Protein AF-A8TQZ3-F1 (afdb_monomer)

Foldseek 3Di:
DDDDLPAFDDDPHDTDRLLCLLVQCQVPVVDPVSLVRSLVVLLVLVLVVSQVPDPDDDPVSVVSSVLSVCQNVQQVDDFQLGHSLLVNCSSPLQFFQPPPQQVVVRHNALLCLLVSLLVSLVDPPPPDASDDSSNNSNNVSRDVQQDPVLGVQCRPDDVLDLSNLLSVLSSVLSSCVVSVPAASLSNLVRSCVSCVVLLVLFPDPVVSVVLVVQSNVCSVRNRSVSVSVSSVPVVVSVVRVVVVVVVVVVVVVVVVVVVVVVVVVVVVVVVVVVVVVVVVVVVCVVVVVVVVVVVVVVVVD

Structure (mmCIF, N/CA/C/O backbone):
data_AF-A8TQZ3-F1
#
_entry.id   AF-A8TQZ3-F1
#
loop_
_atom_site.group_PDB
_atom_site.id
_atom_site.type_symbol
_atom_site.label_atom_id
_atom_site.label_alt_id
_atom_site.label_comp_id
_atom_site.label_asym_id
_atom_site.label_entity_id
_atom_site.label_seq_id
_atom_site.pdbx_PDB_ins_code
_atom_site.Cartn_x
_atom_site.Cartn_y
_atom_site.Cartn_z
_atom_site.occupancy
_atom_site.B_iso_or_equiv
_atom_site.auth_seq_id
_atom_site.auth_comp_id
_atom_site.auth_asym_id
_atom_site.auth_atom_id
_atom_site.pdbx_PDB_model_num
ATOM 1 N N . MET A 1 1 ? 38.096 -1.279 -18.034 1.00 54.09 1 MET A N 1
ATOM 2 C CA . MET A 1 1 ? 37.009 -1.925 -18.801 1.00 54.09 1 MET A CA 1
ATOM 3 C C . MET A 1 1 ? 36.646 -0.970 -19.924 1.00 54.09 1 MET A C 1
ATOM 5 O O . MET A 1 1 ? 36.291 0.157 -19.613 1.00 54.09 1 MET A O 1
ATOM 9 N N . ALA A 1 2 ? 36.851 -1.344 -21.187 1.00 69.75 2 ALA A N 1
ATOM 10 C CA . ALA A 1 2 ? 36.488 -0.487 -22.316 1.00 69.75 2 ALA A CA 1
ATOM 11 C C . ALA A 1 2 ? 35.024 -0.762 -22.686 1.00 69.75 2 ALA A C 1
ATOM 13 O O . ALA A 1 2 ? 34.662 -1.917 -22.902 1.00 69.75 2 ALA A O 1
ATOM 14 N N . LEU A 1 3 ? 34.187 0.275 -22.694 1.00 78.69 3 LEU A N 1
ATOM 15 C CA . LEU A 1 3 ? 32.823 0.209 -23.217 1.00 78.69 3 LEU A CA 1
ATOM 16 C C . LEU A 1 3 ? 32.828 0.811 -24.624 1.00 78.69 3 LEU A C 1
ATOM 18 O O . LEU A 1 3 ? 33.438 1.856 -24.840 1.00 78.69 3 LEU A O 1
ATOM 22 N N . ASP A 1 4 ? 32.156 0.150 -25.561 1.00 81.31 4 ASP A N 1
ATOM 23 C CA . ASP A 1 4 ? 31.905 0.691 -26.896 1.00 81.31 4 ASP A CA 1
ATOM 24 C C . ASP A 1 4 ? 30.686 1.636 -26.826 1.00 81.31 4 ASP A C 1
ATOM 26 O O . ASP A 1 4 ? 29.612 1.191 -26.407 1.00 81.31 4 ASP A O 1
ATOM 30 N N . PRO A 1 5 ? 30.819 2.924 -27.204 1.00 77.56 5 PRO A N 1
ATOM 31 C CA . PRO A 1 5 ? 29.719 3.887 -27.152 1.00 77.56 5 PRO A CA 1
ATOM 32 C C . PRO A 1 5 ? 28.512 3.516 -28.023 1.00 77.56 5 PRO A C 1
ATOM 34 O O . PRO A 1 5 ? 27.394 3.903 -27.680 1.00 77.56 5 PRO A O 1
ATOM 37 N N . ALA A 1 6 ? 28.722 2.791 -29.128 1.00 80.44 6 ALA A N 1
ATOM 38 C CA . ALA A 1 6 ? 27.687 2.451 -30.106 1.00 80.44 6 ALA A CA 1
ATOM 39 C C . ALA A 1 6 ? 27.075 1.056 -29.889 1.00 80.44 6 ALA A C 1
ATOM 41 O O . ALA A 1 6 ? 25.988 0.775 -30.397 1.00 80.44 6 ALA A O 1
ATOM 42 N N . ALA A 1 7 ? 27.748 0.177 -29.144 1.00 84.69 7 ALA A N 1
ATOM 43 C CA . ALA A 1 7 ? 27.267 -1.177 -28.894 1.00 84.69 7 ALA A CA 1
ATOM 44 C C . ALA A 1 7 ? 26.358 -1.265 -27.649 1.00 84.69 7 ALA A C 1
ATOM 46 O O . ALA A 1 7 ? 26.429 -0.430 -26.744 1.00 84.69 7 ALA A O 1
ATOM 47 N N . PRO A 1 8 ? 25.521 -2.316 -27.547 1.00 86.00 8 PRO A N 1
ATOM 48 C CA . PRO A 1 8 ? 24.829 -2.654 -26.307 1.00 86.00 8 PRO A CA 1
ATOM 49 C C . PRO A 1 8 ? 25.806 -2.868 -25.147 1.00 86.00 8 PRO A C 1
ATOM 51 O O . PRO A 1 8 ? 26.868 -3.476 -25.321 1.00 86.00 8 PRO A O 1
ATOM 54 N N . ILE A 1 9 ? 25.414 -2.456 -23.941 1.00 88.56 9 ILE A N 1
ATOM 55 C CA . ILE A 1 9 ? 26.202 -2.705 -22.732 1.00 88.56 9 ILE A CA 1
ATOM 56 C C . ILE A 1 9 ? 26.100 -4.198 -22.403 1.00 88.56 9 ILE A C 1
ATOM 58 O O . ILE A 1 9 ? 25.008 -4.772 -22.406 1.00 88.56 9 ILE A O 1
ATOM 62 N N . ARG A 1 10 ? 27.244 -4.840 -22.141 1.00 88.25 10 ARG A N 1
ATOM 63 C CA . ARG A 1 10 ? 27.347 -6.280 -21.863 1.00 88.25 10 ARG A CA 1
ATOM 64 C C . ARG A 1 10 ? 27.900 -6.519 -20.466 1.00 88.25 10 ARG A C 1
ATOM 66 O O . ARG A 1 10 ? 28.987 -6.045 -20.145 1.00 88.25 10 ARG A O 1
ATOM 73 N N . HIS A 1 11 ? 27.187 -7.295 -19.656 1.00 85.12 11 HIS A N 1
ATOM 74 C CA . HIS A 1 11 ? 27.634 -7.693 -18.323 1.00 85.12 11 HIS A CA 1
ATOM 75 C C . HIS A 1 11 ? 27.118 -9.092 -17.970 1.00 85.12 11 HIS A C 1
ATOM 77 O O . HIS A 1 11 ? 25.918 -9.329 -18.030 1.00 85.12 11 HIS A O 1
ATOM 83 N N . LYS A 1 12 ? 28.014 -10.026 -17.608 1.00 83.62 12 LYS A N 1
ATOM 84 C CA . LYS A 1 12 ? 27.675 -11.392 -17.138 1.00 83.62 12 LYS A CA 1
ATOM 85 C C . LYS A 1 12 ? 26.585 -12.110 -17.965 1.00 83.62 12 LYS A C 1
ATOM 87 O O . LYS A 1 12 ? 25.649 -12.692 -17.424 1.00 83.62 12 LYS A O 1
ATOM 92 N N . GLY A 1 13 ? 26.688 -12.058 -19.295 1.00 83.31 13 GLY A N 1
ATOM 93 C CA . GLY A 1 13 ? 25.727 -12.711 -20.196 1.00 83.31 13 GLY A CA 1
ATOM 94 C C . GLY A 1 13 ? 24.394 -11.972 -20.381 1.00 83.31 13 GLY A C 1
ATOM 95 O O . GLY A 1 13 ? 23.526 -12.473 -21.087 1.00 83.31 13 GLY A O 1
ATOM 96 N N . PHE A 1 14 ? 24.231 -10.783 -19.798 1.00 87.56 14 PHE A N 1
ATOM 97 C CA . PHE A 1 14 ? 23.173 -9.833 -20.131 1.00 87.56 14 PHE A CA 1
ATOM 98 C C . PHE A 1 14 ? 23.700 -8.804 -21.133 1.00 87.56 14 PHE A C 1
ATOM 100 O O . PHE A 1 14 ? 24.800 -8.271 -20.963 1.00 87.56 14 PHE A O 1
ATOM 107 N N . SER A 1 15 ? 22.930 -8.538 -22.187 1.00 89.06 15 SER A N 1
ATOM 108 C CA . SER A 1 15 ? 23.249 -7.527 -23.191 1.00 89.06 15 SER A CA 1
ATOM 109 C C . SER A 1 15 ? 21.992 -6.746 -23.529 1.00 89.06 15 SER A C 1
ATOM 111 O O . SER A 1 15 ? 21.011 -7.329 -23.979 1.00 89.06 15 SER A O 1
ATOM 113 N N . ALA A 1 16 ? 22.034 -5.436 -23.319 1.00 87.56 16 ALA A N 1
ATOM 114 C CA . ALA A 1 16 ? 20.929 -4.551 -23.649 1.00 87.56 16 ALA A CA 1
ATOM 115 C C . ALA A 1 16 ? 21.460 -3.166 -24.017 1.00 87.56 16 ALA A C 1
ATOM 117 O O . ALA A 1 16 ? 22.505 -2.727 -23.524 1.00 87.56 16 ALA A O 1
ATOM 118 N N . HIS A 1 17 ? 20.741 -2.480 -24.901 1.00 88.38 17 HIS A N 1
ATOM 119 C CA . HIS A 1 17 ? 20.889 -1.035 -25.008 1.00 88.38 17 HIS A CA 1
ATOM 120 C C . HIS A 1 17 ? 20.226 -0.371 -23.788 1.00 88.38 17 HIS A C 1
ATOM 122 O O . HIS A 1 17 ? 19.440 -1.011 -23.084 1.00 88.38 17 HIS A O 1
ATOM 128 N N . VAL A 1 18 ? 20.595 0.873 -23.477 1.00 86.38 18 VAL A N 1
ATOM 129 C CA . VAL A 1 18 ? 20.183 1.546 -22.227 1.00 86.38 18 VAL A CA 1
ATOM 130 C C . VAL A 1 18 ? 18.663 1.705 -22.091 1.00 86.38 18 VAL A C 1
ATOM 132 O O . VAL A 1 18 ? 18.133 1.673 -20.983 1.00 86.38 18 VAL A O 1
ATOM 135 N N . ASP A 1 19 ? 17.962 1.814 -23.212 1.00 85.88 19 ASP A N 1
ATOM 136 C CA . ASP A 1 19 ? 16.503 1.838 -23.351 1.00 85.88 19 ASP A CA 1
ATOM 137 C C . ASP A 1 19 ? 15.867 0.429 -23.335 1.00 85.88 19 ASP A C 1
ATOM 139 O O . ASP A 1 19 ? 14.723 0.260 -22.921 1.00 85.88 19 ASP A O 1
ATOM 143 N N . GLY A 1 20 ? 16.614 -0.605 -23.726 1.00 89.88 20 GLY A N 1
ATOM 144 C CA . GLY A 1 20 ? 16.142 -1.988 -23.825 1.00 89.88 20 GLY A CA 1
ATOM 145 C C . GLY A 1 20 ? 16.107 -2.770 -22.507 1.00 89.88 20 GLY A C 1
ATOM 146 O O . GLY A 1 20 ? 15.468 -3.820 -22.445 1.00 89.88 20 GLY A O 1
ATOM 147 N N . VAL A 1 21 ? 16.760 -2.289 -21.441 1.00 93.00 21 VAL A N 1
ATOM 148 C CA . VAL A 1 21 ? 16.814 -2.996 -20.141 1.00 93.00 21 VAL A CA 1
ATOM 149 C C . VAL A 1 21 ? 15.418 -3.169 -19.540 1.00 93.00 21 VAL A C 1
ATOM 151 O O . VAL A 1 21 ? 15.096 -4.244 -19.036 1.00 93.00 21 VAL A O 1
ATOM 154 N N . GLY A 1 22 ? 14.581 -2.129 -19.616 1.00 93.88 22 GLY A N 1
ATOM 155 C CA . GLY A 1 22 ? 13.213 -2.160 -19.098 1.00 93.88 22 GLY A CA 1
ATOM 156 C C . GLY A 1 22 ? 12.360 -3.223 -19.782 1.00 93.88 22 GLY A C 1
ATOM 157 O O . GLY A 1 22 ? 11.748 -4.046 -19.101 1.00 93.88 22 GLY A O 1
ATOM 158 N N . ALA A 1 23 ? 12.389 -3.248 -21.117 1.00 93.38 23 ALA A N 1
ATOM 159 C CA . ALA A 1 23 ? 11.652 -4.219 -21.920 1.00 93.38 23 ALA A CA 1
ATOM 160 C C . ALA A 1 23 ? 12.140 -5.656 -21.677 1.00 93.38 23 ALA A C 1
ATOM 162 O O . ALA A 1 23 ? 11.322 -6.561 -21.521 1.00 93.38 23 ALA A O 1
ATOM 163 N N . ALA A 1 24 ? 13.458 -5.861 -21.581 1.00 93.31 24 ALA A N 1
ATOM 164 C CA . ALA A 1 24 ? 14.035 -7.165 -21.256 1.00 93.31 24 ALA A CA 1
ATOM 165 C C . ALA A 1 24 ? 13.574 -7.667 -19.877 1.00 93.31 24 ALA A C 1
ATOM 167 O O . ALA A 1 24 ? 13.211 -8.832 -19.737 1.00 93.31 24 ALA A O 1
ATOM 168 N N . LEU A 1 25 ? 13.529 -6.784 -18.872 1.00 95.56 25 LEU A N 1
ATOM 169 C CA . LEU A 1 25 ? 13.000 -7.130 -17.552 1.00 95.56 25 LEU A CA 1
ATOM 170 C C . LEU A 1 25 ? 11.499 -7.448 -17.600 1.00 95.56 25 LEU A C 1
ATOM 172 O O . LEU A 1 25 ? 11.054 -8.354 -16.908 1.00 95.56 25 LEU A O 1
ATOM 176 N N . ALA A 1 26 ? 10.718 -6.708 -18.389 1.00 95.88 26 ALA A N 1
ATOM 177 C CA . ALA A 1 26 ? 9.270 -6.884 -18.465 1.00 95.88 26 ALA A CA 1
ATOM 178 C C . ALA A 1 26 ? 8.846 -8.187 -19.157 1.00 95.88 26 ALA A C 1
ATOM 180 O O . ALA A 1 26 ? 7.875 -8.804 -18.725 1.00 95.88 26 ALA A O 1
ATOM 181 N N . MET A 1 27 ? 9.547 -8.604 -20.217 1.00 94.38 27 MET A N 1
ATOM 182 C CA . MET A 1 27 ? 9.215 -9.827 -20.964 1.00 94.38 27 MET A CA 1
ATOM 183 C C . MET A 1 27 ? 9.472 -11.103 -20.158 1.00 94.38 27 MET A C 1
ATOM 185 O O . MET A 1 27 ? 8.697 -12.049 -20.245 1.00 94.38 27 MET A O 1
ATOM 189 N N . ASP A 1 28 ? 10.536 -11.115 -19.356 1.00 93.44 28 ASP A N 1
ATOM 190 C CA . ASP A 1 28 ? 11.004 -12.294 -18.626 1.00 93.44 28 ASP A CA 1
ATOM 191 C C . ASP A 1 28 ? 10.988 -12.070 -17.101 1.00 93.44 28 ASP A C 1
ATOM 193 O O . ASP A 1 28 ? 11.810 -12.632 -16.376 1.00 93.44 28 ASP A O 1
ATOM 197 N N . PHE A 1 29 ? 10.070 -11.241 -16.589 1.00 95.25 29 PHE A N 1
ATOM 198 C CA . PHE A 1 29 ? 10.053 -10.862 -15.169 1.00 95.25 29 PHE A CA 1
ATOM 199 C C . PHE A 1 29 ? 9.946 -12.071 -14.229 1.00 95.25 29 PHE A C 1
ATOM 201 O O . PHE A 1 29 ? 10.584 -12.101 -13.178 1.00 95.25 29 PHE A O 1
ATOM 208 N N . GLU A 1 30 ? 9.207 -13.106 -14.629 1.00 94.31 30 GLU A N 1
ATOM 209 C CA . GLU A 1 30 ? 9.029 -14.334 -13.846 1.00 94.31 30 GLU A CA 1
ATOM 210 C C . GLU A 1 30 ? 10.330 -15.132 -13.668 1.00 94.31 30 GLU A C 1
ATOM 212 O O . GLU A 1 30 ? 10.453 -15.931 -12.741 1.00 94.31 30 GLU A O 1
ATOM 217 N N . ARG A 1 31 ? 11.347 -14.892 -14.504 1.00 95.06 31 ARG A N 1
ATOM 218 C CA . ARG A 1 31 ? 12.617 -15.616 -14.449 1.00 95.06 31 ARG A CA 1
ATOM 219 C C . ARG A 1 31 ? 13.608 -14.978 -13.481 1.00 95.06 31 ARG A C 1
ATOM 221 O O . ARG A 1 31 ? 14.143 -13.895 -13.726 1.00 95.06 31 ARG A O 1
ATOM 228 N N . ASP A 1 32 ? 13.945 -15.718 -12.430 1.00 93.62 32 ASP A N 1
ATOM 229 C CA . ASP A 1 32 ? 14.918 -15.322 -11.404 1.00 93.62 32 ASP A CA 1
ATOM 230 C C . ASP A 1 32 ? 16.279 -14.927 -11.997 1.00 93.62 32 ASP A C 1
ATOM 232 O O . ASP A 1 32 ? 16.888 -13.947 -11.565 1.00 93.62 32 ASP A O 1
ATOM 236 N N . ASP A 1 33 ? 16.741 -15.646 -13.027 1.00 94.06 33 ASP A N 1
ATOM 237 C CA . ASP A 1 33 ? 18.027 -15.374 -13.671 1.00 94.06 33 ASP A CA 1
ATOM 238 C C . ASP A 1 33 ? 18.049 -14.012 -14.379 1.00 94.06 33 ASP A C 1
ATOM 240 O O . ASP A 1 33 ? 19.065 -13.315 -14.344 1.00 94.06 33 ASP A O 1
ATOM 244 N N . VAL A 1 34 ? 16.929 -13.606 -14.987 1.00 92.62 34 VAL A N 1
ATOM 245 C CA . VAL A 1 34 ? 16.789 -12.294 -15.633 1.00 92.62 34 VAL A CA 1
ATOM 246 C C . VAL A 1 34 ? 16.711 -11.197 -14.582 1.00 92.62 34 VAL A C 1
ATOM 248 O O . VAL A 1 34 ? 17.441 -10.208 -14.688 1.00 92.62 34 VAL A O 1
ATOM 251 N N . ARG A 1 35 ? 15.908 -11.390 -13.528 1.00 94.50 35 ARG A N 1
ATOM 252 C CA . ARG A 1 35 ? 15.818 -10.435 -12.413 1.00 94.50 35 ARG A CA 1
ATOM 253 C C . ARG A 1 35 ? 17.186 -10.182 -11.779 1.00 94.50 35 ARG A C 1
ATOM 255 O O . ARG A 1 35 ? 17.559 -9.024 -11.595 1.00 94.50 35 ARG A O 1
ATOM 262 N N . GLN A 1 36 ? 17.967 -11.236 -11.528 1.00 94.00 36 GLN A N 1
ATOM 263 C CA . GLN A 1 36 ? 19.312 -11.109 -10.963 1.00 94.00 36 GLN A CA 1
ATOM 264 C C . GLN A 1 36 ? 20.283 -10.401 -11.916 1.00 94.00 36 GLN A C 1
ATOM 266 O O . GLN A 1 36 ? 21.032 -9.525 -11.491 1.00 94.00 36 GLN A O 1
ATOM 271 N N . LYS A 1 37 ? 20.264 -10.735 -13.213 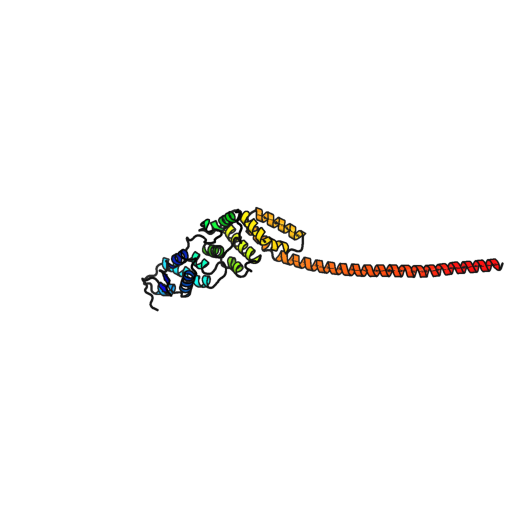1.00 93.88 37 LYS A N 1
ATOM 272 C CA . LYS A 1 37 ? 21.112 -10.077 -14.222 1.00 93.88 37 LYS A CA 1
ATOM 273 C C . LYS A 1 37 ? 20.833 -8.578 -14.323 1.00 93.88 37 LYS A C 1
ATOM 275 O O . LYS A 1 37 ? 21.772 -7.787 -14.382 1.00 93.88 37 LYS A O 1
ATOM 280 N N . VAL A 1 38 ? 19.559 -8.185 -14.321 1.00 93.56 38 VAL A N 1
ATOM 281 C CA . VAL A 1 38 ? 19.156 -6.771 -14.358 1.00 93.56 38 VAL A CA 1
ATOM 282 C C . VAL A 1 38 ? 19.523 -6.064 -13.051 1.00 93.56 38 VAL A C 1
ATOM 284 O O . VAL A 1 38 ? 20.031 -4.944 -13.087 1.00 93.56 38 VAL A O 1
ATOM 287 N N . ALA A 1 39 ? 19.344 -6.723 -11.904 1.00 93.75 39 ALA A N 1
ATOM 288 C CA . ALA A 1 39 ? 19.764 -6.196 -10.608 1.00 93.75 39 ALA A CA 1
ATOM 289 C C . ALA A 1 39 ? 21.283 -5.935 -10.551 1.00 93.75 39 ALA A C 1
ATOM 291 O O . ALA A 1 39 ? 21.711 -4.839 -10.183 1.00 93.75 39 ALA A O 1
ATOM 292 N N . ASP A 1 40 ? 22.098 -6.903 -10.981 1.00 93.00 40 ASP A N 1
ATOM 293 C CA . ASP A 1 40 ? 23.556 -6.772 -11.091 1.00 93.00 40 ASP A CA 1
ATOM 294 C C . ASP A 1 40 ? 23.948 -5.631 -12.043 1.00 93.00 40 ASP A C 1
ATOM 296 O O . ASP A 1 40 ? 24.834 -4.832 -11.735 1.00 93.00 40 ASP A O 1
ATOM 300 N N . PHE A 1 41 ? 23.268 -5.526 -13.189 1.00 92.25 41 PHE A N 1
ATOM 301 C CA . PHE A 1 41 ? 23.500 -4.474 -14.175 1.00 92.25 41 PHE A CA 1
ATOM 302 C C . PHE A 1 41 ? 23.249 -3.070 -13.601 1.00 92.25 41 PHE A C 1
ATOM 304 O O . PHE A 1 41 ? 24.069 -2.169 -13.792 1.00 92.25 41 PHE A O 1
ATOM 311 N N . ILE A 1 42 ? 22.147 -2.889 -12.866 1.00 92.69 42 ILE A N 1
ATOM 312 C CA . ILE A 1 42 ? 21.795 -1.622 -12.210 1.00 92.69 42 ILE A CA 1
ATOM 313 C C . ILE A 1 42 ? 22.807 -1.281 -11.113 1.00 92.69 42 ILE A C 1
ATOM 315 O O . ILE A 1 42 ? 23.334 -0.167 -11.078 1.00 92.69 42 ILE A O 1
ATOM 319 N N . ASN A 1 43 ? 23.131 -2.245 -10.249 1.00 92.25 43 ASN A N 1
ATOM 320 C CA . ASN A 1 43 ? 24.087 -2.049 -9.156 1.00 92.25 43 ASN A CA 1
ATOM 321 C C . ASN A 1 43 ? 25.506 -1.749 -9.655 1.00 92.25 43 ASN A C 1
ATOM 323 O O . ASN A 1 43 ? 26.241 -1.006 -9.007 1.00 92.25 43 ASN A O 1
ATOM 327 N N . GLY A 1 44 ? 25.879 -2.269 -10.827 1.00 90.31 44 GLY A N 1
ATOM 328 C CA . GLY A 1 44 ? 27.163 -1.989 -11.463 1.00 90.31 44 GLY A CA 1
ATOM 329 C C . GLY A 1 44 ? 27.321 -0.563 -12.003 1.00 90.31 44 GLY A C 1
ATOM 330 O O . GLY A 1 44 ? 28.422 -0.205 -12.418 1.00 90.31 44 GLY A 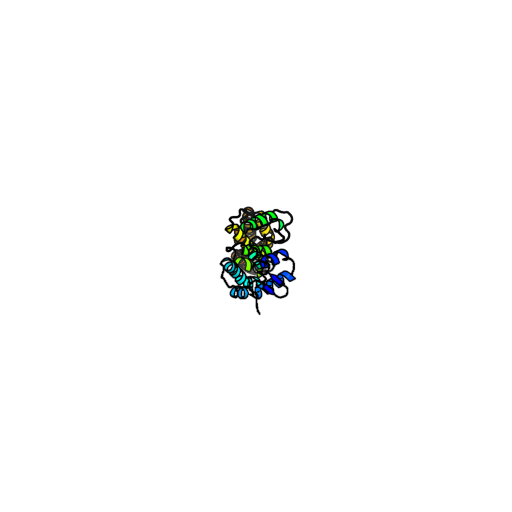O 1
ATOM 331 N N . ARG A 1 45 ? 26.256 0.260 -12.003 1.00 89.94 45 ARG A N 1
ATOM 332 C CA . ARG A 1 45 ? 26.253 1.672 -12.450 1.00 89.94 45 ARG A CA 1
ATOM 333 C C . ARG A 1 45 ? 26.884 1.889 -13.837 1.00 89.94 45 ARG A C 1
ATOM 335 O O . ARG A 1 45 ? 27.414 2.961 -14.135 1.00 89.94 45 ARG A O 1
ATOM 342 N N . TYR A 1 46 ? 26.791 0.888 -14.717 1.00 87.81 46 TYR A N 1
ATOM 343 C CA . TYR A 1 46 ? 27.444 0.898 -16.032 1.00 87.81 46 TYR A CA 1
ATOM 344 C C . TYR A 1 46 ? 26.951 2.018 -16.947 1.00 87.81 46 TYR A C 1
ATOM 346 O O . TYR A 1 46 ? 27.698 2.486 -17.802 1.00 87.81 46 TYR A O 1
ATOM 354 N N . ILE A 1 47 ? 25.718 2.482 -16.744 1.00 86.94 47 ILE A N 1
ATOM 355 C CA . ILE A 1 47 ? 25.107 3.531 -17.564 1.00 86.94 47 ILE A CA 1
ATOM 356 C C . ILE A 1 47 ? 25.800 4.876 -17.373 1.00 86.94 47 ILE A C 1
ATOM 358 O O . ILE A 1 47 ? 25.996 5.576 -18.358 1.00 86.94 47 ILE A O 1
ATOM 362 N N . GLY A 1 48 ? 26.252 5.216 -16.161 1.00 85.50 48 GLY A N 1
ATOM 363 C CA . GLY A 1 48 ? 27.006 6.457 -15.948 1.00 85.50 48 GLY A CA 1
ATOM 364 C C . GLY A 1 48 ? 28.342 6.463 -16.683 1.00 85.50 48 GLY A C 1
ATOM 365 O O . GLY A 1 48 ? 28.716 7.464 -17.288 1.00 85.50 48 GLY A O 1
ATOM 366 N N . VAL A 1 49 ? 29.025 5.315 -16.710 1.00 87.06 49 VAL A N 1
ATOM 367 C CA . VAL A 1 49 ? 30.271 5.150 -17.473 1.00 87.06 49 VAL A CA 1
ATOM 368 C C . VAL A 1 49 ? 30.000 5.167 -18.978 1.00 87.06 49 VAL A C 1
ATOM 370 O O . VAL A 1 49 ? 30.739 5.790 -19.726 1.00 87.06 49 VAL A O 1
ATOM 373 N N . TRP A 1 50 ? 28.935 4.514 -19.445 1.00 87.75 50 TRP A N 1
ATOM 374 C CA . TRP A 1 50 ? 28.556 4.554 -20.860 1.00 87.75 50 TRP A CA 1
ATOM 375 C C . TRP A 1 50 ? 28.175 5.970 -21.313 1.00 87.75 50 TRP A C 1
ATOM 377 O O . TRP A 1 50 ? 28.527 6.380 -22.418 1.00 87.75 50 TRP A O 1
ATOM 387 N N . MET A 1 51 ? 27.504 6.735 -20.449 1.00 84.88 51 MET A N 1
ATOM 388 C CA . MET A 1 51 ? 27.085 8.105 -20.726 1.00 84.88 51 MET A CA 1
ATOM 389 C C . MET A 1 51 ? 28.273 9.063 -20.846 1.00 84.88 51 MET A C 1
ATOM 391 O O . MET A 1 51 ? 28.278 9.903 -21.742 1.00 84.88 51 MET A O 1
ATOM 395 N N . SER A 1 52 ? 29.306 8.917 -20.006 1.00 85.81 52 SER A N 1
ATOM 396 C CA . SER A 1 52 ? 30.512 9.758 -20.084 1.00 85.81 52 SER A CA 1
ATOM 397 C C . SER A 1 52 ? 31.341 9.528 -21.353 1.00 85.81 52 SER A C 1
ATOM 399 O O . SER A 1 52 ? 32.179 10.359 -21.698 1.00 85.81 52 SER A O 1
ATOM 401 N N . LEU A 1 53 ? 31.091 8.426 -22.063 1.00 86.81 53 LEU A N 1
ATOM 402 C CA . LEU A 1 53 ? 31.730 8.089 -23.335 1.00 86.81 53 LEU A CA 1
ATOM 403 C C . LEU A 1 53 ? 30.942 8.590 -24.557 1.00 86.81 53 LEU A C 1
ATOM 405 O O . LEU A 1 53 ? 31.416 8.448 -25.686 1.00 86.81 53 LEU A O 1
ATOM 409 N N . GLN A 1 54 ? 29.753 9.173 -24.367 1.00 84.06 54 GLN A N 1
ATOM 410 C CA . GLN A 1 54 ? 28.952 9.704 -25.467 1.00 84.06 54 GLN A CA 1
ATOM 411 C C . GLN A 1 54 ? 29.509 11.045 -25.956 1.00 84.06 54 GLN A C 1
ATOM 413 O O . GLN A 1 54 ? 29.669 11.992 -25.191 1.00 84.06 54 GLN A O 1
ATOM 418 N N . ALA A 1 55 ? 29.748 11.157 -27.265 1.00 79.00 55 ALA A N 1
ATOM 419 C CA . ALA A 1 55 ? 30.317 12.364 -27.873 1.00 79.00 55 ALA A CA 1
ATOM 420 C C . ALA A 1 55 ? 29.367 13.580 -27.861 1.00 79.00 55 ALA A C 1
ATOM 422 O O . ALA A 1 55 ? 29.811 14.714 -28.030 1.00 79.00 55 ALA A O 1
ATOM 423 N N . ARG A 1 56 ? 28.054 13.358 -27.713 1.00 78.06 56 ARG A N 1
ATOM 424 C CA . ARG A 1 56 ? 27.036 14.415 -27.641 1.00 78.06 56 ARG A CA 1
ATOM 425 C C . ARG A 1 56 ? 26.048 14.116 -26.526 1.00 78.06 56 ARG A C 1
ATOM 427 O O . ARG A 1 56 ? 25.401 13.072 -26.543 1.00 78.06 56 ARG A O 1
ATOM 434 N N . THR A 1 57 ? 25.871 15.074 -25.626 1.00 69.75 57 THR A N 1
ATOM 435 C CA . THR A 1 57 ? 24.806 15.041 -24.626 1.00 69.75 57 THR A CA 1
ATOM 436 C C . THR A 1 57 ? 23.466 15.285 -25.310 1.00 69.75 57 THR A C 1
ATOM 438 O O . THR A 1 57 ? 23.294 16.288 -26.005 1.00 69.75 57 THR A O 1
ATOM 441 N N . ARG A 1 58 ? 22.514 14.373 -25.120 1.00 77.31 58 ARG A N 1
ATOM 442 C CA . ARG A 1 58 ? 21.128 14.533 -25.565 1.00 77.31 58 ARG A CA 1
ATOM 443 C C . ARG A 1 58 ? 20.214 14.588 -24.338 1.00 77.31 58 ARG A C 1
ATOM 445 O O . ARG A 1 58 ? 20.505 13.948 -23.330 1.00 77.31 58 ARG A O 1
ATOM 452 N N . SER A 1 59 ? 19.156 15.395 -24.389 1.00 79.56 59 SER A N 1
ATOM 453 C CA . SER A 1 59 ? 18.279 15.636 -23.233 1.00 79.56 59 SER A CA 1
ATOM 454 C C . SER A 1 59 ? 17.496 14.391 -22.803 1.00 79.56 59 SER A C 1
ATOM 456 O O . SER A 1 59 ? 17.373 14.136 -21.613 1.00 79.56 59 SER A O 1
ATOM 458 N N . ASP A 1 60 ? 17.054 13.579 -23.761 1.00 79.31 60 ASP A N 1
ATOM 459 C CA . ASP A 1 60 ? 16.418 12.271 -23.551 1.00 79.31 60 ASP A CA 1
ATOM 460 C C . ASP A 1 60 ? 17.317 11.295 -22.772 1.00 79.31 60 ASP A C 1
ATOM 462 O O . ASP A 1 60 ? 16.855 10.585 -21.877 1.00 79.31 60 ASP A O 1
ATOM 466 N N . LEU A 1 61 ? 18.625 11.300 -23.047 1.00 81.50 61 LEU A N 1
ATOM 467 C CA . LEU A 1 61 ? 19.592 10.491 -22.301 1.00 81.50 61 LEU A CA 1
ATOM 468 C C . LEU A 1 61 ? 19.747 10.967 -20.849 1.00 81.50 61 LEU A C 1
ATOM 470 O O . LEU A 1 61 ? 19.964 10.138 -19.965 1.00 81.50 61 LEU A O 1
ATOM 474 N N . ASN A 1 62 ? 19.619 12.272 -20.584 1.00 85.00 62 ASN A N 1
ATOM 475 C CA . ASN A 1 62 ? 19.684 12.823 -19.224 1.00 85.00 62 ASN A CA 1
ATOM 476 C C . ASN A 1 62 ? 18.491 12.384 -18.369 1.00 85.00 62 ASN A C 1
ATOM 478 O O . ASN A 1 62 ? 18.680 12.017 -17.207 1.00 85.00 62 ASN A O 1
ATOM 482 N N . ASP A 1 63 ? 17.288 12.362 -18.944 1.00 86.50 63 ASP A N 1
ATOM 483 C CA . ASP A 1 63 ? 16.093 11.864 -18.257 1.00 86.50 63 ASP A CA 1
ATOM 484 C C . ASP A 1 63 ? 16.240 10.376 -17.922 1.00 86.50 63 ASP A C 1
ATOM 486 O O . ASP A 1 63 ? 16.012 9.960 -16.782 1.00 86.50 63 ASP A O 1
ATOM 490 N N . LEU A 1 64 ? 16.721 9.583 -18.885 1.00 85.25 64 LEU A N 1
ATOM 491 C CA . LEU A 1 64 ? 17.002 8.164 -18.684 1.00 85.25 64 LEU A CA 1
ATOM 492 C C . LEU A 1 64 ? 18.049 7.948 -17.579 1.00 85.25 64 LEU A C 1
ATOM 494 O O . LEU A 1 64 ? 17.857 7.119 -16.689 1.00 85.25 64 LEU A O 1
ATOM 498 N N . TYR A 1 65 ? 19.133 8.725 -17.582 1.00 88.00 65 TYR A N 1
ATOM 499 C CA . TYR A 1 65 ? 20.170 8.656 -16.553 1.00 88.00 65 TYR A CA 1
ATOM 500 C C . TYR A 1 65 ? 19.637 8.986 -15.153 1.00 88.00 65 TYR A C 1
ATOM 502 O O . TYR A 1 65 ? 19.945 8.273 -14.199 1.00 88.00 65 TYR A O 1
ATOM 510 N N . SER A 1 66 ? 18.789 10.011 -15.030 1.00 89.62 66 SER A N 1
ATOM 511 C CA . SER A 1 66 ? 18.146 10.391 -13.763 1.00 89.62 66 SER A CA 1
ATOM 512 C C . SER A 1 66 ? 17.292 9.263 -13.176 1.00 89.62 66 SER A C 1
ATOM 514 O O . SER A 1 66 ? 17.242 9.087 -11.955 1.00 89.62 66 SER A O 1
ATOM 516 N N . ILE A 1 67 ? 16.643 8.464 -14.032 1.00 91.38 67 ILE A N 1
ATOM 517 C CA . ILE A 1 67 ? 15.935 7.255 -13.600 1.00 91.38 67 ILE A CA 1
ATOM 518 C C . ILE A 1 67 ? 16.948 6.244 -13.056 1.00 91.38 67 ILE A C 1
ATOM 520 O O . ILE A 1 67 ? 16.823 5.823 -11.906 1.00 91.38 67 ILE A O 1
ATOM 524 N N . TYR A 1 68 ? 17.972 5.897 -13.842 1.00 92.50 68 TYR A N 1
ATOM 525 C CA . TYR A 1 68 ? 18.964 4.885 -13.466 1.00 92.50 68 TYR A CA 1
ATOM 526 C C . TYR A 1 68 ? 19.769 5.221 -12.212 1.00 92.50 68 TYR A C 1
ATOM 528 O O . TYR A 1 68 ? 20.079 4.307 -11.453 1.00 92.50 68 TYR A O 1
ATOM 536 N N . ASP A 1 69 ? 20.072 6.491 -11.949 1.00 91.62 69 ASP A N 1
ATOM 537 C CA . ASP A 1 69 ? 20.815 6.893 -10.749 1.00 91.62 69 ASP A CA 1
ATOM 538 C C . ASP A 1 69 ? 20.035 6.609 -9.448 1.00 91.62 69 ASP A C 1
ATOM 540 O O . ASP A 1 69 ? 20.623 6.299 -8.410 1.00 91.62 69 ASP A O 1
ATOM 544 N N . LYS A 1 70 ? 18.696 6.614 -9.514 1.00 91.88 70 LYS A N 1
ATOM 545 C CA . LYS A 1 70 ? 17.810 6.325 -8.372 1.00 91.88 70 LYS A CA 1
ATOM 546 C C . LYS A 1 70 ? 17.573 4.829 -8.150 1.00 91.88 70 LYS A C 1
ATOM 548 O O . LYS A 1 70 ? 17.253 4.420 -7.032 1.00 91.88 70 LYS A O 1
ATOM 553 N N . LEU A 1 71 ? 17.719 3.998 -9.186 1.00 93.81 71 LEU A N 1
ATOM 554 C CA . LEU A 1 71 ? 17.377 2.571 -9.116 1.00 93.81 71 LEU A CA 1
ATOM 555 C C . LEU A 1 71 ? 18.202 1.763 -8.098 1.00 93.81 71 LEU A C 1
ATOM 557 O O . LEU A 1 71 ? 17.594 0.935 -7.424 1.00 93.81 71 LEU A O 1
ATOM 561 N N . PRO A 1 72 ? 19.520 1.984 -7.898 1.00 94.38 72 PRO A N 1
ATOM 562 C CA . PRO A 1 72 ? 20.282 1.253 -6.884 1.00 94.38 72 PRO A CA 1
ATOM 563 C C . PRO A 1 72 ? 19.722 1.409 -5.463 1.00 94.38 72 PRO A C 1
ATOM 565 O O . PRO A 1 72 ? 19.717 0.452 -4.695 1.00 94.38 72 PRO A O 1
ATOM 568 N N . VAL A 1 73 ? 19.212 2.597 -5.115 1.00 91.62 73 VAL A N 1
ATOM 569 C CA . VAL A 1 73 ? 18.600 2.857 -3.796 1.00 91.62 73 VAL A CA 1
ATOM 570 C C . VAL A 1 73 ? 17.259 2.139 -3.660 1.00 91.62 73 VAL A C 1
ATOM 572 O O . VAL A 1 73 ? 16.946 1.593 -2.605 1.00 91.62 73 VAL A O 1
ATOM 575 N N . ALA A 1 74 ? 16.472 2.113 -4.735 1.00 90.75 74 ALA A N 1
ATOM 576 C CA . ALA A 1 74 ? 15.223 1.367 -4.771 1.00 90.75 74 ALA A CA 1
ATOM 577 C C . ALA A 1 74 ? 15.449 -0.152 -4.690 1.00 90.75 74 ALA A C 1
ATOM 579 O O . ALA A 1 74 ? 14.654 -0.859 -4.079 1.00 90.75 74 ALA A O 1
ATOM 580 N N . LEU A 1 75 ? 16.525 -0.648 -5.301 1.00 93.00 75 LEU A N 1
ATOM 581 C CA . LEU A 1 75 ? 16.851 -2.068 -5.388 1.00 93.00 75 LEU A CA 1
ATOM 582 C C . LEU A 1 75 ? 17.503 -2.617 -4.109 1.00 93.00 75 LEU A C 1
ATOM 584 O O . LEU A 1 75 ? 17.335 -3.795 -3.804 1.00 93.00 75 LEU A O 1
ATOM 588 N N . SER A 1 76 ? 18.231 -1.786 -3.355 1.00 89.81 76 SER A N 1
ATOM 589 C CA . SER A 1 76 ? 18.888 -2.203 -2.107 1.00 89.81 76 SER A CA 1
ATOM 590 C C . SER A 1 76 ? 17.905 -2.532 -0.978 1.00 89.81 76 SER A C 1
ATOM 592 O O . SER A 1 76 ? 18.266 -3.222 -0.025 1.00 89.81 76 SER A O 1
ATOM 594 N N . GLN A 1 77 ? 16.660 -2.067 -1.087 1.00 88.06 77 GLN A N 1
ATOM 595 C CA . GLN A 1 77 ? 15.580 -2.359 -0.152 1.00 88.06 77 GLN A CA 1
ATOM 596 C C . GLN A 1 77 ? 14.715 -3.510 -0.679 1.00 88.06 77 GLN A C 1
ATOM 598 O O . GLN A 1 77 ? 14.311 -3.525 -1.839 1.00 88.06 77 GLN A O 1
ATOM 603 N N . THR A 1 78 ? 14.391 -4.474 0.185 1.00 83.12 78 THR A N 1
ATOM 604 C CA . THR A 1 78 ? 13.642 -5.687 -0.195 1.00 83.12 78 THR A CA 1
ATOM 605 C C . THR A 1 78 ? 12.151 -5.628 0.143 1.00 83.12 78 THR A C 1
ATOM 607 O O . THR A 1 78 ? 11.404 -6.524 -0.251 1.00 83.12 78 THR A O 1
ATOM 610 N N . GLY A 1 79 ? 11.694 -4.594 0.853 1.00 87.50 79 GLY A N 1
ATOM 611 C CA . GLY A 1 79 ? 10.298 -4.442 1.270 1.00 87.50 79 GLY A CA 1
ATOM 612 C C . GLY A 1 79 ? 9.319 -4.155 0.117 1.00 87.50 79 GLY A C 1
ATOM 613 O O . GLY A 1 79 ? 9.747 -3.779 -0.976 1.00 87.50 79 GLY A O 1
ATOM 614 N N . PRO A 1 80 ? 7.998 -4.299 0.338 1.00 90.44 80 PRO A N 1
ATOM 615 C CA . PRO A 1 80 ? 6.986 -3.852 -0.621 1.00 90.44 80 PRO A CA 1
ATOM 616 C C . PRO A 1 80 ? 7.181 -2.373 -0.981 1.00 90.44 80 PRO A C 1
ATOM 618 O O . PRO A 1 80 ? 7.493 -1.560 -0.114 1.00 90.44 80 PRO A O 1
ATOM 621 N N . GLY A 1 81 ? 7.018 -2.021 -2.259 1.00 91.06 81 GLY A N 1
ATOM 622 C CA . GLY A 1 81 ? 7.315 -0.671 -2.763 1.00 91.06 81 GLY A CA 1
ATOM 623 C C . GLY A 1 81 ? 8.745 -0.488 -3.281 1.00 91.06 81 GLY A C 1
ATOM 624 O O . GLY A 1 81 ? 9.022 0.495 -3.968 1.00 91.06 81 GLY A O 1
ATOM 625 N N . PHE A 1 82 ? 9.626 -1.452 -3.010 1.00 92.94 82 PHE A N 1
ATOM 626 C CA . PHE A 1 82 ? 11.038 -1.457 -3.387 1.00 92.94 82 PHE A CA 1
ATOM 627 C C . PHE A 1 82 ? 11.396 -2.718 -4.189 1.00 92.94 82 PHE A C 1
ATOM 629 O O . PHE A 1 82 ? 10.517 -3.474 -4.605 1.00 92.94 82 PHE A O 1
ATOM 636 N N . GLY A 1 83 ? 12.687 -2.932 -4.440 1.00 93.81 83 GLY A N 1
ATOM 637 C CA . GLY A 1 83 ? 13.200 -4.131 -5.089 1.00 93.81 83 GLY A CA 1
ATOM 638 C C . GLY A 1 83 ? 13.042 -4.133 -6.608 1.00 93.81 83 GLY A C 1
ATOM 639 O O . GLY A 1 83 ? 13.009 -3.094 -7.271 1.00 93.81 83 GLY A O 1
ATOM 640 N N . ILE A 1 84 ? 12.978 -5.331 -7.181 1.00 95.81 84 ILE A N 1
ATOM 641 C CA . ILE A 1 84 ? 12.961 -5.514 -8.635 1.00 95.81 84 ILE A CA 1
ATOM 642 C C . ILE A 1 84 ? 11.604 -5.148 -9.255 1.00 95.81 84 ILE A C 1
ATOM 644 O O . ILE A 1 84 ? 11.558 -4.669 -10.385 1.00 95.81 84 ILE A O 1
ATOM 648 N N . GLU A 1 85 ? 10.505 -5.266 -8.506 1.00 95.94 85 GLU A N 1
ATOM 649 C CA . GLU A 1 85 ? 9.181 -4.781 -8.907 1.00 95.94 85 GLU A CA 1
ATOM 650 C C . GLU A 1 85 ? 9.198 -3.258 -9.100 1.00 95.94 85 GLU A C 1
ATOM 652 O O . GLU A 1 85 ? 8.642 -2.720 -10.058 1.00 95.94 85 GLU A O 1
ATOM 657 N N . ARG A 1 86 ? 9.893 -2.542 -8.209 1.00 94.69 86 ARG A N 1
ATOM 658 C CA . ARG A 1 86 ? 10.070 -1.089 -8.295 1.00 94.69 86 ARG A CA 1
ATOM 659 C C . ARG A 1 86 ? 10.854 -0.691 -9.546 1.00 94.69 86 ARG A C 1
ATOM 661 O O . ARG A 1 86 ? 10.477 0.270 -10.216 1.00 94.69 86 ARG A O 1
ATOM 668 N N . VAL A 1 87 ? 11.893 -1.454 -9.884 1.00 95.81 87 VAL A N 1
ATOM 669 C CA . VAL A 1 87 ? 12.664 -1.296 -11.127 1.00 95.81 87 VAL A CA 1
ATOM 670 C C . VAL A 1 87 ? 11.793 -1.558 -12.358 1.00 95.81 87 VAL A C 1
ATOM 672 O O . VAL A 1 87 ? 11.823 -0.758 -13.293 1.00 95.81 87 VAL A O 1
ATOM 675 N N . LEU A 1 88 ? 10.989 -2.629 -12.349 1.00 96.88 88 LEU A N 1
ATOM 676 C CA . LEU A 1 88 ? 10.083 -2.981 -13.446 1.00 96.88 88 LEU A CA 1
ATOM 677 C C . LEU A 1 88 ? 9.192 -1.796 -13.826 1.00 96.88 88 LEU A C 1
ATOM 679 O O . LEU A 1 88 ? 9.139 -1.425 -14.997 1.00 96.88 88 LEU A O 1
ATOM 683 N N . TYR A 1 89 ? 8.528 -1.178 -12.848 1.00 96.75 89 TYR A N 1
ATOM 684 C CA . TYR A 1 89 ? 7.613 -0.068 -13.119 1.00 96.75 89 TYR A CA 1
ATOM 685 C C . TYR A 1 89 ? 8.315 1.252 -13.437 1.00 96.75 89 TYR A C 1
ATOM 687 O O . TYR A 1 89 ? 7.766 2.041 -14.203 1.00 96.75 89 TYR A O 1
ATOM 695 N N . ALA A 1 90 ? 9.507 1.491 -12.881 1.00 94.88 90 ALA A N 1
ATOM 696 C CA . ALA A 1 90 ? 10.289 2.694 -13.163 1.00 94.88 90 ALA A CA 1
ATOM 697 C C . ALA A 1 90 ? 10.849 2.705 -14.594 1.00 94.88 90 ALA A C 1
ATOM 699 O O . ALA A 1 90 ? 10.858 3.749 -15.239 1.00 94.88 90 ALA A O 1
ATOM 700 N N . LEU A 1 91 ? 11.289 1.547 -15.100 1.00 95.12 91 LEU A N 1
ATOM 701 C CA . LEU A 1 91 ? 11.825 1.417 -16.459 1.00 95.12 91 LEU A CA 1
ATOM 702 C C . LEU A 1 91 ? 10.744 1.217 -17.529 1.00 95.12 91 LEU A C 1
ATOM 704 O O . LEU A 1 91 ? 11.022 1.384 -18.712 1.00 95.12 91 LEU A O 1
ATOM 708 N N . ASN A 1 92 ? 9.518 0.866 -17.135 1.00 95.75 92 ASN A N 1
ATOM 709 C CA . ASN A 1 92 ? 8.411 0.633 -18.058 1.00 95.75 92 ASN A CA 1
ATOM 710 C C . ASN A 1 92 ? 7.214 1.520 -17.680 1.00 95.75 92 ASN A C 1
ATOM 712 O O . ASN A 1 92 ? 6.289 1.043 -17.021 1.00 95.75 92 ASN A O 1
ATOM 716 N N . PRO A 1 93 ? 7.171 2.798 -18.097 1.00 93.19 93 PRO A N 1
ATOM 717 C CA . PRO A 1 93 ? 6.121 3.741 -17.692 1.00 93.19 93 PRO A CA 1
ATOM 718 C C . PRO A 1 93 ? 4.723 3.396 -18.224 1.00 93.19 93 PRO A C 1
ATOM 720 O O . PRO A 1 93 ? 3.741 3.908 -17.705 1.00 93.19 93 PRO A O 1
ATOM 723 N N . ASN A 1 94 ? 4.617 2.504 -19.215 1.00 93.38 94 ASN A N 1
ATOM 724 C CA . ASN A 1 94 ? 3.342 2.095 -19.814 1.00 93.38 94 ASN A CA 1
ATOM 725 C C . ASN A 1 94 ? 2.918 0.664 -19.450 1.00 93.38 94 ASN A C 1
ATOM 727 O O . ASN A 1 94 ? 1.850 0.229 -19.870 1.00 93.38 94 ASN A O 1
ATOM 731 N N . ILE A 1 95 ? 3.722 -0.087 -18.682 1.00 96.12 95 ILE A N 1
ATOM 732 C CA . ILE A 1 95 ? 3.315 -1.435 -18.259 1.00 96.12 95 ILE A CA 1
ATOM 733 C C . ILE A 1 95 ? 2.141 -1.337 -17.280 1.00 96.12 95 ILE A C 1
ATOM 735 O O . ILE A 1 95 ? 2.107 -0.423 -16.450 1.00 96.12 95 ILE A O 1
ATOM 739 N N . HIS A 1 96 ? 1.184 -2.254 -17.360 1.00 97.44 96 HIS A N 1
ATOM 740 C CA . HIS A 1 96 ? 0.129 -2.353 -16.359 1.00 97.44 96 HIS A CA 1
ATOM 741 C C . HIS A 1 96 ? 0.643 -2.992 -15.061 1.00 97.44 96 HIS A C 1
ATOM 743 O O . HIS A 1 96 ? 1.708 -3.617 -15.035 1.00 97.44 96 HIS A O 1
ATOM 749 N N . CYS A 1 97 ? -0.096 -2.824 -13.963 1.00 97.75 97 CYS A N 1
ATOM 750 C CA . CYS A 1 97 ? 0.202 -3.502 -12.708 1.00 97.75 97 CYS A CA 1
ATOM 751 C C . CYS A 1 97 ? 0.125 -5.024 -12.906 1.00 97.75 97 CYS A C 1
ATOM 753 O O . CYS A 1 97 ? -0.863 -5.537 -13.413 1.00 97.75 97 CYS A O 1
ATOM 755 N N . ARG A 1 98 ? 1.167 -5.731 -12.463 1.00 96.50 98 ARG A N 1
ATOM 756 C CA . ARG A 1 98 ? 1.365 -7.183 -12.638 1.00 96.50 98 ARG A CA 1
ATOM 757 C C . ARG A 1 98 ? 0.960 -7.973 -11.396 1.00 96.50 98 ARG A C 1
ATOM 759 O O . ARG A 1 98 ? 1.301 -9.136 -11.247 1.00 96.50 98 ARG A O 1
ATOM 766 N N . SER A 1 99 ? 0.261 -7.316 -10.474 1.00 95.38 99 SER A N 1
ATOM 767 C CA . SER A 1 99 ? -0.314 -7.980 -9.314 1.00 95.38 99 SER A CA 1
ATOM 768 C C . SER A 1 99 ? -1.303 -9.046 -9.784 1.00 95.38 99 SER A C 1
ATOM 770 O O . SER A 1 99 ? -2.236 -8.693 -10.509 1.00 95.38 99 SER A O 1
ATOM 772 N N . PRO A 1 100 ? -1.182 -10.308 -9.337 1.00 93.19 100 PRO A N 1
ATOM 773 C CA . PRO A 1 100 ? -2.134 -11.362 -9.687 1.00 93.19 100 PRO A CA 1
ATOM 774 C C . PRO A 1 100 ? -3.597 -10.998 -9.385 1.00 93.19 100 PRO A C 1
ATOM 776 O O . PRO A 1 100 ? -4.505 -11.498 -10.043 1.00 93.19 100 PRO A O 1
ATOM 779 N N . LEU A 1 101 ? -3.834 -10.089 -8.430 1.00 92.94 101 LEU A N 1
ATOM 780 C CA . LEU A 1 101 ? -5.170 -9.619 -8.055 1.00 92.94 101 LEU A CA 1
ATOM 781 C C . LEU A 1 101 ? -5.851 -8.810 -9.163 1.00 92.94 101 LEU A C 1
ATOM 783 O O . LEU A 1 101 ? -7.067 -8.884 -9.311 1.00 92.94 101 LEU A O 1
ATOM 787 N N . ILE A 1 102 ? -5.088 -8.019 -9.921 1.00 94.75 102 ILE A N 1
ATOM 788 C CA . ILE A 1 102 ? -5.623 -7.022 -10.865 1.00 94.75 102 ILE A CA 1
ATOM 789 C C . ILE A 1 102 ? -4.968 -7.069 -12.250 1.00 94.75 102 ILE A C 1
ATOM 791 O O . ILE A 1 102 ? -5.294 -6.237 -13.094 1.00 94.75 102 ILE A O 1
ATOM 795 N N . ASP A 1 103 ? -4.083 -8.034 -12.515 1.00 94.75 103 ASP A N 1
ATOM 796 C CA . ASP A 1 103 ? -3.384 -8.183 -13.801 1.00 94.75 103 ASP A CA 1
ATOM 797 C C . ASP A 1 103 ? -4.376 -8.249 -14.975 1.00 94.75 103 ASP A C 1
ATOM 799 O O . ASP A 1 103 ? -4.245 -7.529 -15.965 1.00 94.75 103 ASP A O 1
ATOM 803 N N . HIS A 1 104 ? -5.466 -9.002 -14.796 1.00 94.12 104 HIS A N 1
ATOM 804 C CA . HIS A 1 104 ? -6.559 -9.139 -15.763 1.00 94.12 104 HIS A CA 1
ATOM 805 C C . HIS A 1 104 ? -7.356 -7.844 -16.022 1.00 94.12 104 HIS A C 1
ATOM 807 O O . HIS A 1 104 ? -8.105 -7.771 -16.994 1.00 94.12 104 HIS A O 1
ATOM 813 N N . LEU A 1 105 ? -7.224 -6.825 -15.165 1.00 95.88 105 LEU A N 1
ATOM 814 C CA . LEU A 1 105 ? -7.883 -5.521 -15.311 1.00 95.88 105 LEU A CA 1
ATOM 815 C C . LEU A 1 105 ? -7.007 -4.487 -16.027 1.00 95.88 105 LEU A C 1
ATOM 817 O O . LEU A 1 105 ? -7.490 -3.393 -16.3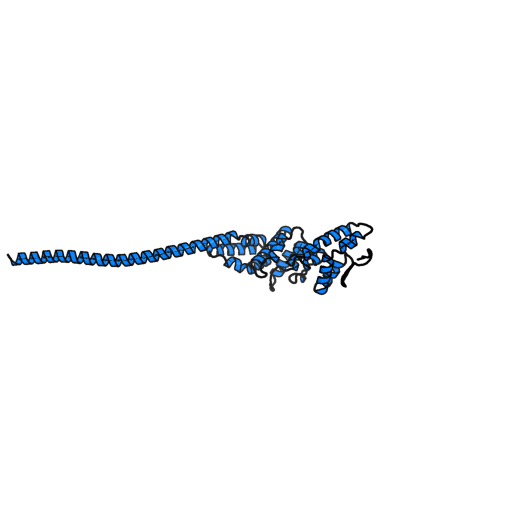09 1.00 95.88 105 LEU A O 1
ATOM 821 N N . TYR A 1 106 ? -5.749 -4.829 -16.328 1.00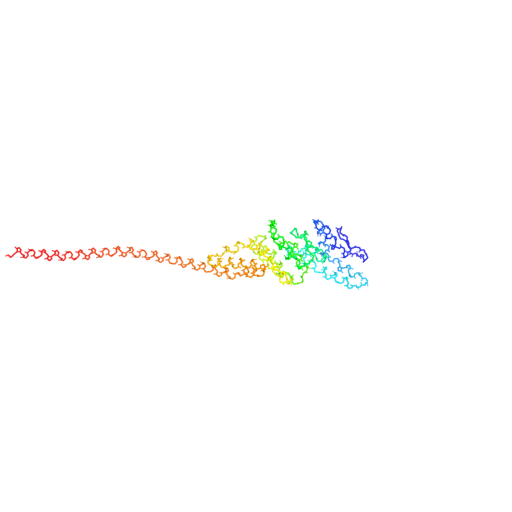 96.38 106 TYR A N 1
ATOM 822 C CA . TYR A 1 106 ? -4.827 -4.023 -17.131 1.00 96.38 106 TYR A CA 1
ATOM 823 C C . TYR A 1 106 ? -4.671 -2.569 -16.638 1.00 96.38 106 TYR A C 1
ATOM 825 O O . TYR A 1 106 ? -4.683 -1.613 -17.411 1.00 96.38 106 TYR A O 1
ATOM 833 N N . VAL A 1 107 ? -4.519 -2.401 -15.322 1.00 97.69 107 VAL A N 1
ATOM 834 C CA . VAL A 1 107 ? -4.379 -1.094 -14.654 1.00 97.69 107 VAL A CA 1
ATOM 835 C C . VAL A 1 107 ? -3.064 -0.430 -15.054 1.00 97.69 107 VAL A C 1
ATOM 837 O O . VAL A 1 107 ? -1.997 -0.878 -14.637 1.00 97.69 107 VAL A O 1
ATOM 840 N N . THR A 1 108 ? -3.117 0.649 -15.836 1.00 97.00 108 THR A N 1
ATOM 841 C CA . THR A 1 108 ? -1.909 1.361 -16.309 1.00 97.00 108 THR A CA 1
ATOM 842 C C . THR A 1 108 ? -1.676 2.678 -15.586 1.00 97.00 108 THR A C 1
ATOM 844 O O . THR A 1 108 ? -0.549 3.171 -15.555 1.00 97.00 108 THR A O 1
ATOM 847 N N . ARG A 1 109 ? -2.704 3.244 -14.955 1.00 96.44 109 ARG A N 1
ATOM 848 C CA . ARG A 1 109 ? -2.602 4.519 -14.240 1.00 96.44 109 ARG A CA 1
ATOM 849 C C . ARG A 1 109 ? -2.949 4.357 -12.767 1.00 96.44 109 ARG A C 1
ATOM 851 O O . ARG A 1 109 ? -3.663 3.431 -12.386 1.00 96.44 109 ARG A O 1
ATOM 858 N N . ILE A 1 110 ? -2.423 5.240 -11.922 1.00 96.56 110 ILE A N 1
ATOM 859 C CA . ILE A 1 110 ? -2.614 5.134 -10.469 1.00 96.56 110 ILE A CA 1
ATOM 860 C C . ILE A 1 110 ? -4.071 5.385 -10.061 1.00 96.56 110 ILE A C 1
ATOM 862 O O . ILE A 1 110 ? -4.567 4.770 -9.121 1.00 96.56 110 ILE A O 1
ATOM 866 N N . GLU A 1 111 ? -4.785 6.220 -10.815 1.00 97.00 111 GLU A N 1
ATOM 867 C CA . GLU A 1 111 ? -6.188 6.551 -10.572 1.00 97.00 111 GLU A CA 1
ATOM 868 C C . GLU A 1 111 ? -7.094 5.327 -10.723 1.00 97.00 111 GLU A C 1
ATOM 870 O O . GLU A 1 111 ? -8.091 5.199 -10.022 1.00 97.00 111 GLU A O 1
ATOM 875 N N . GLU A 1 112 ? -6.708 4.379 -11.574 1.00 97.50 112 GLU A N 1
ATOM 876 C CA . GLU A 1 112 ? -7.457 3.151 -11.843 1.00 97.50 112 GLU A CA 1
ATOM 877 C C . GLU A 1 112 ? -7.277 2.086 -10.750 1.00 97.50 112 GLU A C 1
ATOM 879 O O . GLU A 1 112 ? -8.060 1.138 -10.691 1.00 97.50 112 GLU A O 1
ATOM 884 N N . LEU A 1 113 ? -6.287 2.239 -9.860 1.00 97.62 113 LEU A N 1
ATOM 885 C CA . LEU A 1 113 ? -5.917 1.208 -8.889 1.00 97.62 113 LEU A CA 1
ATOM 886 C C . LEU A 1 113 ? -7.036 0.904 -7.883 1.00 97.62 113 LEU A C 1
ATOM 888 O O . LEU A 1 113 ? -7.414 -0.253 -7.710 1.00 97.62 113 LEU A O 1
ATOM 892 N N . VAL A 1 114 ? -7.578 1.927 -7.218 1.00 97.88 114 VAL A N 1
ATOM 893 C CA . VAL A 1 114 ? -8.646 1.736 -6.218 1.00 97.88 114 VAL A CA 1
ATOM 894 C C . VAL A 1 114 ? -9.947 1.239 -6.867 1.00 97.88 114 VAL A C 1
ATOM 896 O O . VAL A 1 114 ? -10.500 0.267 -6.358 1.00 97.88 114 VAL A O 1
ATOM 899 N N . PRO A 1 115 ? -10.418 1.791 -8.006 1.00 97.69 115 PRO A N 1
ATOM 900 C CA . PRO A 1 115 ? -11.562 1.236 -8.733 1.00 97.69 115 PRO A CA 1
ATOM 901 C C . PRO A 1 115 ? -11.377 -0.226 -9.164 1.00 97.69 115 PRO A C 1
ATOM 903 O O . PRO A 1 115 ? -12.331 -1.005 -9.136 1.00 97.69 115 PRO A O 1
ATOM 906 N N . ALA A 1 116 ? -10.162 -0.621 -9.556 1.00 96.88 116 ALA A N 1
ATOM 907 C CA . ALA A 1 116 ? -9.858 -2.006 -9.899 1.00 96.88 116 ALA A CA 1
ATOM 908 C C . ALA A 1 116 ? -9.944 -2.925 -8.672 1.00 96.88 116 ALA A C 1
ATOM 910 O O . ALA A 1 116 ? -10.594 -3.968 -8.730 1.00 96.88 116 ALA A O 1
ATOM 911 N N . LEU A 1 117 ? -9.359 -2.510 -7.544 1.00 96.88 117 LEU A N 1
ATOM 912 C CA . LEU A 1 117 ? -9.440 -3.253 -6.284 1.00 96.88 117 LEU A CA 1
ATOM 913 C C . LEU A 1 117 ? -10.870 -3.330 -5.738 1.00 96.88 117 LEU A C 1
ATOM 915 O O . LEU A 1 117 ? -11.250 -4.372 -5.216 1.00 96.88 117 LEU A O 1
ATOM 919 N N . GLU A 1 118 ? -11.683 -2.286 -5.905 1.00 97.00 118 GLU A N 1
ATOM 920 C CA . GLU A 1 118 ? -13.115 -2.311 -5.576 1.00 97.00 118 GLU A CA 1
ATOM 921 C C . GLU A 1 118 ? -13.856 -3.384 -6.380 1.00 97.00 118 GLU A C 1
ATOM 923 O O . GLU A 1 118 ? -14.636 -4.154 -5.822 1.00 97.00 118 GLU A O 1
ATOM 928 N N . ARG A 1 119 ? -13.573 -3.495 -7.683 1.00 95.06 119 ARG A N 1
ATOM 929 C CA . ARG A 1 119 ? -14.181 -4.523 -8.539 1.00 95.06 119 ARG A CA 1
ATOM 930 C C . ARG A 1 119 ? -13.790 -5.936 -8.107 1.00 95.06 119 ARG A C 1
ATOM 932 O O . ARG A 1 119 ? -14.647 -6.817 -8.092 1.00 95.06 119 ARG A O 1
ATOM 939 N N . VAL A 1 120 ? -12.526 -6.145 -7.737 1.00 94.56 120 VAL A N 1
ATOM 940 C CA . VAL A 1 120 ? -12.051 -7.426 -7.183 1.00 94.56 120 VAL A CA 1
ATOM 941 C C . VAL A 1 120 ? -12.727 -7.714 -5.843 1.00 94.56 120 VAL A C 1
ATOM 943 O O . VAL A 1 120 ? -13.219 -8.818 -5.626 1.00 94.56 120 VAL A O 1
ATOM 946 N N . ALA A 1 121 ? -12.831 -6.709 -4.972 1.00 94.88 121 ALA A N 1
ATOM 947 C CA . ALA A 1 121 ? -13.472 -6.831 -3.668 1.00 94.88 121 ALA A CA 1
ATOM 948 C C . ALA A 1 121 ? -14.976 -7.142 -3.769 1.00 94.88 121 ALA A C 1
ATOM 950 O O . ALA A 1 121 ? -15.522 -7.829 -2.907 1.00 94.88 121 ALA A O 1
ATOM 951 N N . ALA A 1 122 ? -15.660 -6.676 -4.815 1.00 93.75 122 ALA A N 1
ATOM 952 C CA . ALA A 1 122 ? -17.057 -7.021 -5.085 1.00 93.75 122 ALA A CA 1
ATOM 953 C C . ALA A 1 122 ? -17.241 -8.484 -5.546 1.00 93.75 122 ALA A C 1
ATOM 955 O O . ALA A 1 122 ? -18.350 -9.021 -5.488 1.00 93.75 122 ALA A O 1
ATOM 956 N N . GLY A 1 123 ? -16.168 -9.138 -6.000 1.00 87.88 123 GLY A N 1
ATOM 957 C CA . GLY A 1 123 ? -16.165 -10.541 -6.399 1.00 87.88 123 GLY A CA 1
ATOM 958 C C . GLY A 1 123 ? -16.303 -11.516 -5.224 1.00 87.88 123 GLY A C 1
ATOM 959 O O . GLY A 1 123 ? -16.154 -11.163 -4.054 1.00 87.88 123 GLY A O 1
ATOM 960 N N . LYS A 1 124 ? -16.585 -12.784 -5.549 1.00 69.12 124 LYS A N 1
ATOM 961 C CA . LYS A 1 124 ? -16.717 -13.868 -4.557 1.00 69.12 124 LYS A CA 1
ATOM 962 C C . LYS A 1 124 ? -15.374 -14.439 -4.097 1.00 69.12 124 LYS A C 1
ATOM 964 O O . LYS A 1 124 ? -15.305 -14.999 -3.009 1.00 69.12 124 LYS A O 1
ATOM 969 N N . ASP A 1 125 ? -14.330 -14.297 -4.910 1.00 66.25 125 ASP A N 1
ATOM 970 C CA . ASP A 1 125 ? -13.023 -14.910 -4.674 1.00 66.25 125 ASP A CA 1
ATOM 971 C C . ASP A 1 125 ? -12.069 -13.911 -4.001 1.00 66.25 125 ASP A C 1
ATOM 973 O O . ASP A 1 125 ? -11.156 -13.353 -4.605 1.00 66.25 125 ASP A O 1
ATOM 977 N N . ARG A 1 126 ? -12.350 -13.603 -2.728 1.00 72.38 126 ARG A N 1
ATOM 978 C CA . ARG A 1 126 ? -11.516 -12.718 -1.899 1.00 72.38 126 ARG A CA 1
ATOM 979 C C . ARG A 1 126 ? -10.390 -13.521 -1.248 1.00 72.38 126 ARG A C 1
ATOM 981 O O . ARG A 1 126 ? -10.389 -13.724 -0.034 1.00 72.38 126 ARG A O 1
ATOM 988 N N . THR A 1 127 ? -9.437 -14.013 -2.032 1.00 67.38 127 THR A N 1
ATOM 989 C CA . THR A 1 127 ? -8.272 -14.714 -1.472 1.00 67.38 127 THR A CA 1
ATOM 990 C C . THR A 1 127 ? -7.143 -13.733 -1.177 1.00 67.38 127 THR A C 1
ATOM 992 O O . THR A 1 127 ? -6.651 -13.047 -2.070 1.00 67.38 127 THR A O 1
ATOM 995 N N . GLY A 1 128 ? -6.695 -13.688 0.077 1.00 80.69 128 GLY A N 1
ATOM 996 C CA . GLY A 1 128 ? -5.550 -12.874 0.487 1.00 80.69 128 GLY A CA 1
ATOM 997 C C . GLY A 1 128 ? -5.920 -11.438 0.864 1.00 80.69 128 GLY A C 1
ATOM 998 O O . GLY A 1 128 ? -6.914 -11.197 1.549 1.00 80.69 128 GLY A O 1
ATOM 999 N N . ARG A 1 129 ? -5.071 -10.480 0.483 1.00 88.81 129 ARG A N 1
ATOM 1000 C CA . ARG A 1 129 ? -5.179 -9.066 0.877 1.00 88.81 129 ARG A CA 1
ATOM 1001 C C . ARG A 1 129 ? -5.164 -8.151 -0.337 1.00 88.81 129 ARG A C 1
ATOM 1003 O O . ARG A 1 129 ? -4.476 -8.479 -1.296 1.00 88.81 129 ARG A O 1
ATOM 1010 N N . PRO A 1 130 ? -5.776 -6.958 -0.260 1.00 92.69 130 PRO A N 1
ATOM 1011 C CA . PRO A 1 130 ? -5.749 -5.967 -1.337 1.00 92.69 130 PRO A CA 1
ATOM 1012 C C . PRO A 1 130 ? -4.393 -5.233 -1.447 1.00 92.69 130 PRO A C 1
ATOM 1014 O O . PRO A 1 130 ? -4.346 -4.041 -1.733 1.00 92.69 130 PRO A O 1
ATOM 1017 N N . MET A 1 131 ? -3.279 -5.904 -1.143 1.00 94.06 131 MET A N 1
ATOM 1018 C CA . MET A 1 131 ? -1.936 -5.328 -1.178 1.00 94.06 131 MET A CA 1
ATOM 1019 C C . MET A 1 131 ? -0.885 -6.422 -1.346 1.00 94.06 131 MET A C 1
ATOM 1021 O O . MET A 1 131 ? -0.791 -7.325 -0.516 1.00 94.06 131 MET A O 1
ATOM 1025 N N . ASP A 1 132 ? -0.058 -6.284 -2.377 1.00 93.38 132 ASP A N 1
ATOM 1026 C CA . ASP A 1 132 ? 1.115 -7.116 -2.624 1.00 93.38 132 ASP A CA 1
ATOM 1027 C C . ASP A 1 132 ? 2.319 -6.261 -3.063 1.00 93.38 132 ASP A C 1
ATOM 1029 O O . ASP A 1 132 ? 2.266 -5.024 -3.100 1.00 93.38 132 ASP A O 1
ATOM 1033 N N . ARG A 1 133 ? 3.432 -6.928 -3.387 1.00 94.12 133 ARG A N 1
ATOM 1034 C CA . ARG A 1 133 ? 4.678 -6.272 -3.805 1.00 94.12 133 ARG A CA 1
ATOM 1035 C C . ARG A 1 133 ? 4.507 -5.463 -5.094 1.00 94.12 133 ARG A C 1
ATOM 1037 O O . ARG A 1 133 ? 5.079 -4.377 -5.193 1.00 94.12 133 ARG A O 1
ATOM 1044 N N . HIS A 1 134 ? 3.699 -5.946 -6.039 1.00 96.50 134 HIS A N 1
ATOM 1045 C CA . HIS A 1 134 ? 3.427 -5.265 -7.302 1.00 96.50 134 HIS A CA 1
ATOM 1046 C C . HIS A 1 134 ? 2.548 -4.032 -7.105 1.00 96.50 134 HIS A C 1
ATOM 1048 O O . HIS A 1 134 ? 2.894 -2.974 -7.623 1.00 96.50 134 HIS A O 1
ATOM 1054 N N . ILE A 1 135 ? 1.470 -4.123 -6.321 1.00 97.06 135 ILE A N 1
ATOM 1055 C CA . ILE A 1 135 ? 0.596 -2.984 -6.002 1.00 97.06 135 ILE A CA 1
ATOM 1056 C C . ILE A 1 135 ? 1.401 -1.881 -5.313 1.00 97.06 135 ILE A C 1
ATOM 1058 O O . ILE A 1 135 ? 1.332 -0.719 -5.723 1.00 97.06 135 ILE A O 1
ATOM 1062 N N . ALA A 1 136 ? 2.206 -2.230 -4.305 1.00 96.25 136 ALA A N 1
ATOM 1063 C CA . ALA A 1 136 ? 3.029 -1.262 -3.590 1.00 96.25 136 ALA A CA 1
ATOM 1064 C C . ALA A 1 136 ? 4.065 -0.602 -4.519 1.00 96.25 136 ALA A C 1
ATOM 1066 O O . ALA A 1 136 ? 4.160 0.625 -4.568 1.00 96.25 136 ALA A O 1
ATOM 1067 N N . ALA A 1 137 ? 4.811 -1.392 -5.301 1.00 96.25 137 ALA A N 1
ATOM 1068 C CA . ALA A 1 137 ? 5.826 -0.875 -6.220 1.00 96.25 137 ALA A CA 1
ATOM 1069 C C . ALA A 1 137 ? 5.229 -0.014 -7.345 1.00 96.25 137 ALA A C 1
ATOM 1071 O O . ALA A 1 137 ? 5.787 1.038 -7.671 1.00 96.25 137 ALA A O 1
ATOM 1072 N N . PHE A 1 138 ? 4.085 -0.429 -7.897 1.00 97.50 138 PHE A N 1
ATOM 1073 C CA . PHE A 1 138 ? 3.331 0.304 -8.913 1.00 97.50 138 PHE A CA 1
ATOM 1074 C C . PHE A 1 138 ? 2.839 1.649 -8.374 1.00 97.50 138 PHE A C 1
ATOM 1076 O O . PHE A 1 138 ? 3.013 2.672 -9.035 1.00 97.50 138 PHE A O 1
ATOM 1083 N N . SER A 1 139 ? 2.306 1.669 -7.148 1.00 96.94 139 SER A N 1
ATOM 1084 C CA . SER A 1 139 ? 1.755 2.879 -6.526 1.00 96.94 139 SER A CA 1
ATOM 1085 C C . SER A 1 139 ? 2.786 3.994 -6.414 1.00 96.94 139 SER A C 1
ATOM 1087 O O . SER A 1 139 ? 2.555 5.111 -6.872 1.00 96.94 139 SER A O 1
ATOM 1089 N N . VAL A 1 140 ? 3.968 3.670 -5.888 1.00 95.31 140 VAL A N 1
ATOM 1090 C CA . VAL A 1 140 ? 5.068 4.634 -5.761 1.00 95.31 140 VAL A CA 1
ATOM 1091 C C . VAL A 1 140 ? 5.601 5.018 -7.155 1.00 95.31 140 VAL A C 1
ATOM 1093 O O . VAL A 1 140 ? 6.330 5.994 -7.312 1.00 95.31 140 VAL A O 1
ATOM 1096 N N . ALA A 1 141 ? 5.441 4.169 -8.186 1.00 94.94 141 ALA A N 1
ATOM 1097 C CA . ALA A 1 141 ? 6.094 4.360 -9.499 1.00 94.94 141 ALA A CA 1
ATOM 1098 C C . ALA A 1 141 ? 5.259 5.240 -10.414 1.00 94.94 141 ALA A C 1
ATOM 1100 O O . ALA A 1 141 ? 5.802 5.927 -11.274 1.00 94.94 141 ALA A O 1
ATOM 1101 N N . ARG A 1 142 ? 3.943 5.214 -10.211 1.00 95.38 142 ARG A N 1
ATOM 1102 C CA . ARG A 1 142 ? 2.969 5.954 -11.008 1.00 95.38 142 ARG A CA 1
ATOM 1103 C C . ARG A 1 142 ? 2.462 7.218 -10.345 1.00 95.38 142 ARG A C 1
ATOM 1105 O O . ARG A 1 142 ? 1.769 7.977 -11.008 1.00 95.38 142 ARG A O 1
ATOM 1112 N N . SER A 1 143 ? 2.836 7.480 -9.094 1.00 93.75 143 SER A N 1
ATOM 1113 C CA . SER A 1 143 ? 2.481 8.727 -8.428 1.00 93.75 143 SER A CA 1
ATOM 1114 C C . SER A 1 143 ? 3.633 9.300 -7.600 1.00 93.75 143 SER A C 1
ATOM 1116 O O . SER A 1 143 ? 4.113 8.623 -6.691 1.00 93.75 143 SER A O 1
ATOM 1118 N N . PRO A 1 144 ? 4.048 10.558 -7.845 1.00 87.56 144 PRO A N 1
ATOM 1119 C CA . PRO A 1 144 ? 4.999 11.254 -6.979 1.00 87.56 144 PRO A CA 1
ATOM 1120 C C . PRO A 1 144 ? 4.403 11.595 -5.601 1.00 87.56 144 PRO A C 1
ATOM 1122 O O . PRO A 1 144 ? 5.150 11.796 -4.648 1.00 87.56 144 PRO A O 1
ATOM 1125 N N . ASP A 1 145 ? 3.072 11.630 -5.477 1.00 89.94 145 ASP A N 1
ATOM 1126 C CA . ASP A 1 145 ? 2.359 11.879 -4.217 1.00 89.94 145 ASP A CA 1
ATOM 1127 C C . ASP A 1 145 ? 2.340 10.664 -3.274 1.00 89.94 145 ASP A C 1
ATOM 1129 O O . ASP A 1 145 ? 1.907 10.785 -2.119 1.00 89.94 145 ASP A O 1
ATOM 1133 N N . VAL A 1 146 ? 2.771 9.498 -3.769 1.00 92.50 146 VAL A N 1
ATOM 1134 C CA . VAL A 1 146 ? 3.000 8.277 -2.992 1.00 92.50 146 VAL A CA 1
ATOM 1135 C C . VAL A 1 146 ? 4.506 8.097 -2.829 1.00 92.50 146 VAL A C 1
ATOM 1137 O O . VAL A 1 146 ? 5.172 7.455 -3.638 1.00 92.50 146 VAL A O 1
ATOM 1140 N N . ASP A 1 147 ? 5.053 8.681 -1.768 1.00 89.06 147 ASP A N 1
ATOM 1141 C CA . ASP A 1 147 ? 6.468 8.535 -1.433 1.00 89.06 147 ASP A CA 1
ATOM 1142 C C . ASP A 1 147 ? 6.750 7.319 -0.530 1.00 89.06 147 ASP A C 1
ATOM 1144 O O . ASP A 1 147 ? 5.858 6.568 -0.121 1.00 89.06 147 ASP A O 1
ATOM 1148 N N . GLU A 1 148 ? 8.028 7.128 -0.197 1.00 87.69 148 GLU A N 1
ATOM 1149 C CA . GLU A 1 148 ? 8.497 6.008 0.621 1.00 87.69 148 GLU A CA 1
ATOM 1150 C C . GLU A 1 148 ? 7.816 5.905 1.995 1.00 87.69 148 GLU A C 1
ATOM 1152 O O . GLU A 1 148 ? 7.753 4.812 2.559 1.00 87.69 148 GLU A O 1
ATOM 1157 N N . ARG A 1 149 ? 7.287 7.000 2.559 1.00 91.38 149 ARG A N 1
ATOM 1158 C CA . ARG A 1 149 ? 6.646 6.992 3.885 1.00 91.38 149 ARG A CA 1
ATOM 1159 C C . ARG A 1 149 ? 5.373 6.152 3.899 1.00 91.38 149 ARG A C 1
ATOM 1161 O O . ARG A 1 149 ? 5.030 5.613 4.946 1.00 91.38 149 ARG A O 1
ATOM 1168 N N . PHE A 1 150 ? 4.706 6.006 2.753 1.00 92.75 150 PHE A N 1
ATOM 1169 C CA . PHE A 1 150 ? 3.502 5.183 2.623 1.00 92.75 150 PHE A CA 1
ATOM 1170 C C . PHE A 1 150 ? 3.805 3.693 2.440 1.00 92.75 150 PHE A C 1
ATOM 1172 O O . PHE A 1 150 ? 2.968 2.863 2.781 1.00 92.75 150 PHE A O 1
ATOM 1179 N N . VAL A 1 151 ? 4.995 3.338 1.943 1.00 92.00 151 VAL A N 1
ATOM 1180 C CA . VAL A 1 151 ? 5.375 1.935 1.696 1.00 92.00 151 VAL A CA 1
ATOM 1181 C C . VAL A 1 151 ? 6.316 1.349 2.744 1.00 92.00 151 VAL A C 1
ATOM 1183 O O . VAL A 1 151 ? 6.257 0.151 2.998 1.00 92.00 151 VAL A O 1
ATOM 1186 N N . ARG A 1 152 ? 7.131 2.161 3.430 1.00 90.94 152 ARG A N 1
ATOM 1187 C CA . ARG A 1 152 ? 8.005 1.687 4.522 1.00 90.94 152 ARG A CA 1
ATOM 1188 C C . ARG A 1 152 ? 7.255 0.900 5.610 1.00 90.94 152 ARG A C 1
ATOM 1190 O O . ARG A 1 152 ? 7.766 -0.148 6.009 1.00 90.94 152 ARG A O 1
ATOM 1197 N N . PRO A 1 153 ? 6.052 1.311 6.063 1.00 91.88 153 PRO A N 1
ATOM 1198 C CA . PRO A 1 153 ? 5.288 0.533 7.039 1.00 91.88 153 PRO A CA 1
ATOM 1199 C C . PRO A 1 153 ? 4.891 -0.871 6.552 1.00 91.88 153 PRO A C 1
ATOM 1201 O O . PRO A 1 153 ? 4.741 -1.769 7.373 1.00 91.88 153 PRO A O 1
ATOM 1204 N N . LEU A 1 154 ? 4.783 -1.097 5.235 1.00 90.62 154 LEU A N 1
ATOM 1205 C CA . LEU A 1 154 ? 4.494 -2.421 4.665 1.00 90.62 154 LEU A CA 1
ATOM 1206 C C . LEU A 1 154 ? 5.674 -3.395 4.812 1.00 90.62 154 LEU A C 1
ATOM 1208 O O . LEU A 1 154 ? 5.469 -4.604 4.812 1.00 90.62 154 LEU A O 1
ATOM 1212 N N . ALA A 1 155 ? 6.905 -2.887 4.926 1.00 83.44 155 ALA A N 1
ATOM 1213 C CA . ALA A 1 155 ? 8.110 -3.708 5.044 1.00 83.44 155 ALA A CA 1
ATOM 1214 C C . ALA A 1 155 ? 8.400 -4.153 6.485 1.00 83.44 155 ALA A C 1
ATOM 1216 O O . ALA A 1 155 ? 8.899 -5.254 6.696 1.00 83.44 155 ALA A O 1
ATOM 1217 N N . GLY A 1 156 ? 8.122 -3.283 7.462 1.00 70.19 156 GLY A N 1
ATOM 1218 C CA . GLY A 1 156 ? 8.411 -3.528 8.880 1.00 70.19 156 GLY A CA 1
ATOM 1219 C C . GLY A 1 156 ? 7.275 -4.192 9.658 1.00 70.19 156 GLY A C 1
ATOM 1220 O O . GLY A 1 156 ? 7.480 -4.602 10.797 1.00 70.19 156 GLY A O 1
ATOM 1221 N N . ALA A 1 157 ? 6.078 -4.281 9.078 1.00 65.62 157 ALA A N 1
ATOM 1222 C CA . ALA A 1 157 ? 4.957 -4.950 9.714 1.00 65.62 157 ALA A CA 1
ATOM 1223 C C . ALA A 1 157 ? 5.061 -6.468 9.537 1.00 65.62 157 ALA A C 1
ATOM 1225 O O . ALA A 1 157 ? 5.450 -6.953 8.472 1.00 65.62 157 ALA A O 1
ATOM 1226 N N . GLU A 1 158 ? 4.657 -7.226 10.560 1.00 68.94 158 GLU A N 1
ATOM 1227 C CA . GLU A 1 158 ? 4.449 -8.661 10.399 1.00 68.94 158 GLU A CA 1
ATOM 1228 C C . GLU A 1 158 ? 3.558 -8.889 9.185 1.00 68.94 158 GLU A C 1
ATOM 1230 O O . GLU A 1 158 ? 2.461 -8.327 9.097 1.00 68.94 158 GLU A O 1
ATOM 1235 N N . GLN A 1 159 ? 4.011 -9.743 8.266 1.00 62.84 159 GLN A N 1
ATOM 1236 C CA . GLN A 1 159 ? 3.276 -10.062 7.046 1.00 62.84 159 GLN A CA 1
ATOM 1237 C C . GLN A 1 159 ? 1.892 -10.650 7.332 1.00 62.84 159 GLN A C 1
ATOM 1239 O O . GLN A 1 159 ? 1.172 -10.884 6.377 1.00 62.84 159 GLN A O 1
ATOM 1244 N N . ASN A 1 160 ? 1.486 -10.873 8.590 1.00 67.06 160 ASN A N 1
ATOM 1245 C CA . ASN A 1 160 ? 0.132 -11.258 8.990 1.00 67.06 160 ASN A CA 1
ATOM 1246 C C . ASN A 1 160 ? -0.537 -10.374 10.053 1.00 67.06 160 ASN A C 1
ATOM 1248 O O . ASN A 1 160 ? -1.660 -10.664 10.455 1.00 67.06 160 ASN A O 1
ATOM 1252 N N . GLY A 1 161 ? 0.102 -9.281 10.467 1.00 82.38 161 GLY A N 1
ATOM 1253 C CA . GLY A 1 161 ? -0.415 -8.408 11.515 1.00 82.38 161 GLY A CA 1
ATOM 1254 C C . GLY A 1 161 ? -1.413 -7.359 11.016 1.00 82.38 161 GLY A C 1
ATOM 1255 O O . GLY A 1 161 ? -1.374 -6.916 9.864 1.00 82.38 161 GLY A O 1
ATOM 1256 N N . THR A 1 162 ? -2.250 -6.873 11.933 1.00 87.25 162 THR A N 1
ATOM 1257 C CA . THR A 1 162 ? -3.155 -5.724 11.732 1.00 87.25 162 THR A CA 1
ATOM 1258 C C . THR A 1 162 ? -2.401 -4.461 11.305 1.00 87.25 162 THR A C 1
ATOM 1260 O O . THR A 1 162 ? -2.907 -3.680 10.505 1.00 87.25 162 THR A O 1
ATOM 1263 N N . SER A 1 163 ? -1.149 -4.297 11.746 1.00 88.62 163 SER A N 1
ATOM 1264 C CA . SER A 1 163 ? -0.263 -3.202 11.325 1.00 88.62 163 SER A CA 1
ATOM 1265 C C . SER A 1 163 ? -0.009 -3.187 9.809 1.00 88.62 163 SER A C 1
ATOM 1267 O O . SER A 1 163 ? -0.091 -2.133 9.178 1.00 88.62 163 SER A O 1
ATOM 1269 N N . HIS A 1 164 ? 0.211 -4.353 9.186 1.00 90.75 164 HIS A N 1
ATOM 1270 C CA . HIS A 1 164 ? 0.409 -4.436 7.734 1.00 90.75 164 HIS A CA 1
ATOM 1271 C C . HIS A 1 164 ? -0.878 -4.078 6.983 1.00 90.75 164 HIS A C 1
ATOM 1273 O O . HIS A 1 164 ? -0.848 -3.409 5.950 1.00 90.75 164 HIS A O 1
ATOM 1279 N N . VAL A 1 165 ? -2.026 -4.532 7.487 1.00 93.00 165 VAL A N 1
ATOM 1280 C CA . VAL A 1 165 ? -3.335 -4.224 6.897 1.00 93.00 165 VAL A CA 1
ATOM 1281 C C . VAL A 1 165 ? -3.643 -2.728 7.018 1.00 93.00 165 VAL A C 1
ATOM 1283 O O . VAL A 1 165 ? -4.074 -2.120 6.040 1.00 93.00 165 VAL A O 1
ATOM 1286 N N . LEU A 1 166 ? -3.339 -2.105 8.160 1.00 93.69 166 LEU A N 1
ATOM 1287 C CA . LEU A 1 166 ? -3.475 -0.661 8.358 1.00 93.69 166 LEU A CA 1
ATOM 1288 C C . LEU A 1 166 ? -2.535 0.142 7.446 1.00 93.69 166 LEU A C 1
ATOM 1290 O O . LEU A 1 166 ? -2.940 1.167 6.895 1.00 93.69 166 LEU A O 1
ATOM 1294 N N . ALA A 1 167 ? -1.300 -0.321 7.239 1.00 94.62 167 ALA A N 1
ATOM 1295 C CA . ALA A 1 167 ? -0.369 0.288 6.291 1.00 94.62 167 ALA A CA 1
ATOM 1296 C C . ALA A 1 167 ? -0.908 0.233 4.850 1.00 94.62 167 ALA A C 1
ATOM 1298 O O . ALA A 1 167 ? -0.901 1.244 4.146 1.00 94.62 167 ALA A O 1
ATOM 1299 N N . ALA A 1 168 ? -1.450 -0.917 4.436 1.00 95.88 168 ALA A N 1
ATOM 1300 C CA . ALA A 1 168 ? -2.088 -1.079 3.131 1.00 95.88 168 ALA A CA 1
ATOM 1301 C C . ALA A 1 168 ? -3.309 -0.160 2.965 1.00 95.88 168 ALA A C 1
ATOM 1303 O O . ALA A 1 168 ? -3.431 0.523 1.947 1.00 95.88 168 ALA A O 1
ATOM 1304 N N . LEU A 1 169 ? -4.169 -0.096 3.987 1.00 96.94 169 LEU A N 1
ATOM 1305 C CA . LEU A 1 169 ? -5.319 0.806 4.036 1.00 96.94 169 LEU A CA 1
ATOM 1306 C C . LEU A 1 169 ? -4.881 2.269 3.918 1.00 96.94 169 LEU A C 1
ATOM 1308 O O . LEU A 1 169 ? -5.476 3.029 3.163 1.00 96.94 169 LEU A O 1
ATOM 1312 N N . THR A 1 170 ? -3.814 2.659 4.618 1.00 96.56 170 THR A N 1
ATOM 1313 C CA . THR A 1 170 ? -3.284 4.030 4.599 1.00 96.56 170 THR A CA 1
ATOM 1314 C C . THR A 1 170 ? -2.774 4.420 3.214 1.00 96.56 170 THR A C 1
ATOM 1316 O O . THR A 1 170 ? -3.087 5.510 2.730 1.00 96.56 170 THR A O 1
ATOM 1319 N N . LEU A 1 171 ? -2.032 3.532 2.545 1.00 96.88 171 LEU A N 1
ATOM 1320 C CA . LEU A 1 171 ? -1.576 3.771 1.177 1.00 96.88 171 LEU A CA 1
ATOM 1321 C C . LEU A 1 171 ? -2.764 3.914 0.221 1.00 96.88 171 LEU A C 1
ATOM 1323 O O . LEU A 1 171 ? -2.825 4.874 -0.546 1.00 96.88 171 LEU A O 1
ATOM 1327 N N . LEU A 1 172 ? -3.731 2.995 0.276 1.00 97.75 172 LEU A N 1
ATOM 1328 C CA . LEU A 1 172 ? -4.875 3.017 -0.637 1.00 97.75 172 LEU A CA 1
ATOM 1329 C C . LEU A 1 172 ? -5.842 4.170 -0.354 1.00 97.75 172 LEU A C 1
ATOM 1331 O O . LEU A 1 172 ? -6.387 4.732 -1.300 1.00 97.75 172 LEU A O 1
ATOM 1335 N N . ALA A 1 173 ? -5.993 4.600 0.900 1.00 97.44 173 ALA A N 1
ATOM 1336 C CA . ALA A 1 173 ? -6.718 5.821 1.247 1.00 97.44 173 ALA A CA 1
ATOM 1337 C C . ALA A 1 173 ? -6.045 7.062 0.646 1.00 97.44 173 ALA A C 1
ATOM 1339 O O . ALA A 1 173 ? -6.720 7.935 0.097 1.00 97.44 173 ALA A O 1
ATOM 1340 N N . ARG A 1 174 ? -4.706 7.122 0.684 1.00 97.19 174 ARG A N 1
ATOM 1341 C CA . ARG A 1 174 ? -3.934 8.196 0.050 1.00 97.19 174 ARG A CA 1
ATOM 1342 C C . ARG A 1 174 ? -4.124 8.199 -1.470 1.00 97.19 174 ARG A C 1
ATOM 1344 O O . ARG A 1 174 ? -4.361 9.270 -2.029 1.00 97.19 174 ARG A O 1
ATOM 1351 N N . VAL A 1 175 ? -4.083 7.031 -2.116 1.00 97.38 175 VAL A N 1
ATOM 1352 C CA . VAL A 1 175 ? -4.370 6.886 -3.557 1.00 97.38 175 VAL A CA 1
ATOM 1353 C C . VAL A 1 175 ? -5.810 7.304 -3.878 1.00 97.38 175 VAL A C 1
ATOM 1355 O O . VAL A 1 175 ? -6.024 8.104 -4.783 1.00 97.38 175 VAL A O 1
ATOM 1358 N N . GLN A 1 176 ? -6.803 6.840 -3.112 1.00 97.75 176 GLN A N 1
ATOM 1359 C CA . GLN A 1 176 ? -8.211 7.192 -3.324 1.00 97.75 176 GLN A CA 1
ATOM 1360 C C . GLN A 1 176 ? -8.424 8.710 -3.274 1.00 97.75 176 GLN A C 1
ATOM 1362 O O . GLN A 1 176 ? -9.050 9.278 -4.170 1.00 97.75 176 GLN A O 1
ATOM 1367 N N . ALA A 1 177 ? -7.860 9.365 -2.255 1.00 96.44 177 ALA A N 1
ATOM 1368 C CA . ALA A 1 177 ? -7.995 10.800 -2.052 1.00 96.44 177 ALA A CA 1
ATOM 1369 C C . ALA A 1 177 ? -7.321 11.620 -3.163 1.00 96.44 177 ALA A C 1
ATOM 1371 O O . ALA A 1 177 ? -7.939 12.541 -3.697 1.00 96.44 177 ALA A O 1
ATOM 1372 N N . MET A 1 178 ? -6.076 11.293 -3.538 1.00 95.56 178 MET A N 1
ATOM 1373 C CA . MET A 1 178 ? -5.354 12.064 -4.563 1.00 95.56 178 MET A CA 1
ATOM 1374 C C . MET A 1 178 ? -5.969 11.898 -5.954 1.00 95.56 178 MET A C 1
ATOM 1376 O O . MET A 1 178 ? -6.081 12.867 -6.700 1.00 95.56 178 MET A O 1
ATOM 1380 N N . SER A 1 179 ? -6.419 10.686 -6.279 1.00 95.19 179 SER A N 1
ATOM 1381 C CA . SER A 1 179 ? -7.006 10.366 -7.578 1.00 95.19 179 SER A CA 1
ATOM 1382 C C . SER A 1 179 ? -8.471 10.783 -7.683 1.00 95.19 179 SER A C 1
ATOM 1384 O O . SER A 1 179 ? -9.069 10.623 -8.743 1.00 95.19 179 SER A O 1
ATOM 1386 N N . LYS A 1 180 ? -9.056 11.322 -6.599 1.00 94.25 180 LYS A N 1
ATOM 1387 C CA . LYS A 1 180 ? -10.485 11.663 -6.493 1.00 94.25 180 LYS A CA 1
ATOM 1388 C C . LYS A 1 180 ? -11.378 10.488 -6.888 1.00 94.25 180 LYS A C 1
ATOM 1390 O O . LYS A 1 180 ? -12.411 10.657 -7.536 1.00 94.25 180 LYS A O 1
ATOM 1395 N N . ASN A 1 181 ? -10.952 9.291 -6.498 1.00 93.31 181 ASN A N 1
ATOM 1396 C CA . ASN A 1 181 ? -11.735 8.091 -6.708 1.00 93.31 181 ASN A CA 1
ATOM 1397 C C . ASN A 1 181 ? -13.009 8.174 -5.867 1.00 93.31 181 ASN A C 1
ATOM 1399 O O . ASN A 1 181 ? -12.993 8.674 -4.740 1.00 93.31 181 ASN A O 1
ATOM 1403 N N . GLY A 1 182 ? -14.114 7.695 -6.432 1.00 93.69 182 GLY A N 1
ATOM 1404 C CA . GLY A 1 182 ? -15.380 7.613 -5.716 1.00 93.69 182 GLY A CA 1
ATOM 1405 C C . GLY A 1 182 ? -15.343 6.609 -4.552 1.00 93.69 182 GLY A C 1
ATOM 1406 O O . GLY A 1 182 ? -14.303 6.001 -4.265 1.00 93.69 182 GLY A O 1
ATOM 1407 N N . PRO A 1 183 ? -16.493 6.417 -3.886 1.00 97.06 183 PRO A N 1
ATOM 1408 C CA . PRO A 1 183 ? -16.680 5.387 -2.868 1.00 97.06 183 PRO A CA 1
ATOM 1409 C C . PRO A 1 183 ? -16.233 3.992 -3.326 1.00 97.06 183 PRO A C 1
ATOM 1411 O O . PRO A 1 183 ? -16.556 3.569 -4.436 1.00 97.06 183 PRO A O 1
ATOM 1414 N N . ALA A 1 184 ? -15.537 3.271 -2.445 1.00 97.81 184 ALA A N 1
ATOM 1415 C CA . ALA A 1 184 ? -15.112 1.881 -2.619 1.00 97.81 184 ALA A CA 1
ATOM 1416 C C . ALA A 1 184 ? -15.626 1.005 -1.450 1.00 97.81 184 ALA A C 1
ATOM 1418 O O . ALA A 1 184 ? -14.841 0.591 -0.590 1.00 97.81 184 ALA A O 1
ATOM 1419 N N . PRO A 1 185 ? -16.954 0.791 -1.340 1.00 97.44 185 PRO A N 1
ATOM 1420 C CA . PRO A 1 185 ? -17.565 0.118 -0.192 1.00 97.44 185 PRO A CA 1
ATOM 1421 C C . PRO A 1 185 ? -17.191 -1.366 -0.088 1.00 97.44 185 PRO A C 1
ATOM 1423 O O . PRO A 1 185 ? -17.039 -1.878 1.021 1.00 97.44 185 PRO A O 1
ATOM 1426 N N . SER A 1 186 ? -16.991 -2.072 -1.205 1.00 96.81 186 SER A N 1
ATOM 1427 C CA . SER A 1 186 ? -16.608 -3.490 -1.171 1.00 96.81 186 SER A CA 1
ATOM 1428 C C . SER A 1 186 ? -15.179 -3.659 -0.664 1.00 96.81 186 SER A C 1
ATOM 1430 O O . SER A 1 186 ? -14.902 -4.550 0.141 1.00 96.81 186 SER A O 1
ATOM 1432 N N . LEU A 1 187 ? -14.272 -2.780 -1.095 1.00 96.88 187 LEU A N 1
ATOM 1433 C CA . LEU A 1 187 ? -12.893 -2.724 -0.627 1.00 96.88 187 LEU A CA 1
ATOM 1434 C C . LEU A 1 187 ? -12.826 -2.295 0.841 1.00 96.88 187 LEU A C 1
ATOM 1436 O O . LEU A 1 187 ? -12.077 -2.886 1.617 1.00 96.88 187 LEU A O 1
ATOM 1440 N N . ALA A 1 188 ? -13.635 -1.313 1.241 1.00 97.31 188 ALA A N 1
ATOM 1441 C CA . ALA A 1 188 ? -13.755 -0.892 2.632 1.00 97.31 188 ALA A CA 1
ATOM 1442 C C . ALA A 1 188 ? -14.227 -2.055 3.523 1.00 97.31 188 ALA A C 1
ATOM 1444 O O . ALA A 1 188 ? -13.588 -2.355 4.531 1.00 97.31 188 ALA A O 1
ATOM 1445 N N . ALA A 1 189 ? -15.271 -2.781 3.110 1.00 95.38 189 ALA A N 1
ATOM 1446 C CA . ALA A 1 189 ? -15.743 -3.977 3.805 1.00 95.38 189 ALA A CA 1
ATOM 1447 C C . ALA A 1 189 ? -14.662 -5.069 3.896 1.00 95.38 189 ALA A C 1
ATOM 1449 O O . ALA A 1 189 ? -14.506 -5.695 4.943 1.00 95.38 189 ALA A O 1
ATOM 1450 N N . TRP A 1 190 ? -13.861 -5.261 2.842 1.00 95.25 190 TRP A N 1
ATOM 1451 C CA . TRP A 1 190 ? -12.734 -6.198 2.872 1.00 95.25 190 TRP A CA 1
ATOM 1452 C C . TRP A 1 190 ? -11.687 -5.801 3.925 1.00 95.25 190 TRP A C 1
ATOM 1454 O O . TRP A 1 190 ? -11.211 -6.652 4.678 1.00 95.25 190 TRP A O 1
ATOM 1464 N N . PHE A 1 191 ? -11.367 -4.511 4.055 1.00 95.44 191 PHE A N 1
ATOM 1465 C CA . PHE A 1 191 ? -10.486 -4.033 5.124 1.00 95.44 191 PHE A CA 1
ATOM 1466 C C . PHE A 1 191 ? -11.074 -4.243 6.519 1.00 95.44 191 PHE A C 1
ATOM 1468 O O . PHE A 1 191 ? -10.340 -4.646 7.422 1.00 95.44 191 PHE A O 1
ATOM 1475 N N . VAL A 1 192 ? -12.380 -4.027 6.695 1.00 94.69 192 VAL A N 1
ATOM 1476 C CA . VAL A 1 192 ? -13.068 -4.318 7.961 1.00 94.69 192 VAL A CA 1
ATOM 1477 C C . VAL A 1 192 ? -12.947 -5.795 8.321 1.00 94.69 192 VAL A C 1
ATOM 1479 O O . VAL A 1 192 ? -12.608 -6.115 9.459 1.00 94.69 192 VAL A O 1
ATOM 1482 N N . ASP A 1 193 ? -13.144 -6.697 7.355 1.00 92.62 193 ASP A N 1
ATOM 1483 C CA . ASP A 1 193 ? -12.994 -8.138 7.565 1.00 92.62 193 ASP A CA 1
ATOM 1484 C C . ASP A 1 193 ? -11.579 -8.522 8.021 1.00 92.62 193 ASP A C 1
ATOM 1486 O O . ASP A 1 193 ? -11.429 -9.329 8.941 1.00 92.62 193 ASP A O 1
ATOM 1490 N N . LEU A 1 194 ? -10.550 -7.913 7.424 1.00 91.69 194 LEU A N 1
ATOM 1491 C CA . LEU A 1 194 ? -9.146 -8.146 7.776 1.00 91.69 194 LEU A CA 1
ATOM 1492 C C . LEU A 1 194 ? -8.748 -7.534 9.130 1.00 91.69 194 LEU A C 1
ATOM 1494 O O . LEU A 1 194 ? -7.812 -8.016 9.764 1.00 91.69 194 LEU A O 1
ATOM 1498 N N . MET A 1 195 ? -9.446 -6.488 9.578 1.00 90.81 195 MET A N 1
ATOM 1499 C CA . MET A 1 195 ? -9.149 -5.746 10.811 1.00 90.81 195 MET A CA 1
ATOM 1500 C C . MET A 1 195 ? -10.060 -6.117 11.991 1.00 90.81 195 MET A C 1
ATOM 1502 O O . MET A 1 195 ? -10.019 -5.451 13.026 1.00 90.81 195 MET A O 1
ATOM 1506 N N . LYS A 1 196 ? -10.857 -7.192 11.888 1.00 88.12 196 LYS A N 1
ATOM 1507 C CA . LYS A 1 196 ? -11.758 -7.653 12.966 1.00 88.12 196 LYS A CA 1
ATOM 1508 C C . LYS A 1 196 ? -11.051 -7.834 14.310 1.00 88.12 196 LYS A C 1
ATOM 1510 O O . LYS A 1 196 ? -11.597 -7.452 15.341 1.00 88.12 196 LYS A O 1
ATOM 1515 N N . SER A 1 197 ? -9.835 -8.382 14.310 1.00 86.12 197 SER A N 1
ATOM 1516 C CA . SER A 1 197 ? -9.068 -8.590 15.545 1.00 86.12 197 SER A CA 1
ATOM 1517 C C . SER A 1 197 ? -8.720 -7.280 16.254 1.00 86.12 197 SER A C 1
ATOM 1519 O O . SER A 1 197 ? -8.800 -7.237 17.473 1.00 86.12 197 SER A O 1
ATOM 1521 N N . ALA A 1 198 ? -8.453 -6.195 15.519 1.00 85.56 198 ALA A N 1
ATOM 1522 C CA . ALA A 1 198 ? -8.107 -4.901 16.112 1.00 85.56 198 ALA A CA 1
ATOM 1523 C C . ALA A 1 198 ? -9.252 -4.297 16.949 1.00 85.56 198 ALA A C 1
ATOM 1525 O O . ALA A 1 198 ? -9.016 -3.533 17.879 1.00 85.56 198 ALA A O 1
ATOM 1526 N N . VAL A 1 199 ? -10.506 -4.635 16.632 1.00 84.50 199 VAL A N 1
ATOM 1527 C CA . VAL A 1 199 ? -11.675 -4.200 17.417 1.00 84.50 199 VAL A CA 1
ATOM 1528 C C . VAL A 1 199 ? -11.836 -5.046 18.683 1.00 84.50 199 VAL A C 1
ATOM 1530 O O . VAL A 1 199 ? -12.263 -4.541 19.723 1.00 84.50 199 VAL A O 1
ATOM 1533 N N . ASN A 1 200 ? -11.460 -6.326 18.616 1.00 82.94 200 ASN A N 1
ATOM 1534 C CA . ASN A 1 200 ? -11.542 -7.249 19.748 1.00 82.94 200 ASN A CA 1
ATOM 1535 C C . ASN A 1 200 ? -10.564 -6.901 20.878 1.00 82.94 200 ASN A C 1
ATOM 1537 O O . ASN A 1 200 ? -10.819 -7.292 22.018 1.00 82.94 200 ASN A O 1
ATOM 1541 N N . ASP A 1 201 ? -9.515 -6.132 20.582 1.00 82.44 201 ASP A N 1
ATOM 1542 C CA . ASP A 1 201 ? -8.510 -5.690 21.554 1.00 82.44 201 ASP A CA 1
ATOM 1543 C C . ASP A 1 201 ? -9.070 -4.709 22.605 1.00 82.44 201 ASP A C 1
ATOM 1545 O O . ASP A 1 201 ? -8.474 -4.536 23.663 1.00 82.44 201 ASP A O 1
ATOM 1549 N N . PHE A 1 202 ? -10.235 -4.092 22.369 1.00 83.62 202 PHE A N 1
ATOM 1550 C CA . PHE A 1 202 ? -10.862 -3.187 23.339 1.00 83.62 202 PHE A CA 1
ATOM 1551 C C . PHE A 1 202 ? -11.575 -3.936 24.459 1.00 83.62 202 PHE A C 1
ATOM 1553 O O . PHE A 1 202 ? -12.520 -4.680 24.206 1.00 83.62 202 PHE A O 1
ATOM 1560 N N . HIS A 1 203 ? -11.221 -3.664 25.706 1.00 86.31 203 HIS A N 1
ATOM 1561 C CA . HIS A 1 203 ? -11.833 -4.226 26.902 1.00 86.31 203 HIS A CA 1
ATOM 1562 C C . HIS A 1 203 ? -13.218 -3.637 27.210 1.00 86.31 203 HIS A C 1
ATOM 1564 O O . HIS A 1 203 ? -14.114 -4.366 27.645 1.00 86.31 203 HIS A O 1
ATOM 1570 N N . ASN A 1 204 ? -13.447 -2.338 26.984 1.00 90.06 204 ASN A N 1
ATOM 1571 C CA . ASN A 1 204 ? -14.740 -1.720 27.275 1.00 90.06 204 ASN A CA 1
ATOM 1572 C C . ASN A 1 204 ? -15.799 -2.060 26.212 1.00 90.06 204 ASN A C 1
ATOM 1574 O O . ASN A 1 204 ? -15.784 -1.538 25.097 1.00 90.06 204 ASN A O 1
ATOM 1578 N N . LEU A 1 205 ? -16.801 -2.860 26.597 1.00 89.62 205 LEU A N 1
ATOM 1579 C CA . LEU A 1 205 ? -17.895 -3.299 25.717 1.00 89.62 205 LEU A CA 1
ATOM 1580 C C . LEU A 1 205 ? -18.684 -2.142 25.081 1.00 89.62 205 LEU A C 1
ATOM 1582 O O . LEU A 1 205 ? -19.108 -2.237 23.929 1.00 89.62 205 LEU A O 1
ATOM 1586 N N . LYS A 1 206 ? -18.881 -1.034 25.809 1.00 90.19 206 LYS A N 1
ATOM 1587 C CA . LYS A 1 206 ? -19.599 0.140 25.290 1.00 90.19 206 LYS A CA 1
ATOM 1588 C C . LYS A 1 206 ? -18.778 0.848 24.214 1.00 90.19 206 LYS A C 1
ATOM 1590 O O . LYS A 1 206 ? -19.340 1.256 23.200 1.00 90.19 206 LYS A O 1
ATOM 1595 N N . GLN A 1 207 ? -17.466 0.979 24.424 1.00 87.50 207 GLN A N 1
ATOM 1596 C CA . GLN A 1 207 ? -16.559 1.563 23.433 1.00 87.50 207 GLN A CA 1
ATOM 1597 C C . GLN A 1 207 ? -16.423 0.656 22.212 1.00 87.50 207 GLN A C 1
ATOM 1599 O O . GLN A 1 207 ? -16.561 1.141 21.092 1.00 87.50 207 GLN A O 1
ATOM 1604 N N . ARG A 1 208 ? -16.270 -0.658 22.423 1.00 90.56 208 ARG A N 1
ATOM 1605 C CA . ARG A 1 208 ? -16.248 -1.666 21.355 1.00 90.56 208 ARG A CA 1
ATOM 1606 C C . ARG A 1 208 ? -17.473 -1.548 20.447 1.00 90.56 208 ARG A C 1
ATOM 1608 O O . ARG A 1 208 ? -17.320 -1.320 19.252 1.00 90.56 208 ARG A O 1
ATOM 1615 N N . LYS A 1 209 ? -18.681 -1.556 21.023 1.00 91.19 209 LYS A N 1
ATOM 1616 C CA . LYS A 1 209 ? -19.938 -1.409 20.268 1.00 91.19 209 LYS A CA 1
ATOM 1617 C C . LYS A 1 209 ? -20.038 -0.073 19.518 1.00 91.19 209 LYS A C 1
ATOM 1619 O O . LYS A 1 209 ? -20.566 -0.019 18.409 1.00 91.19 209 LYS A O 1
ATOM 1624 N N . ALA A 1 210 ? -19.543 1.016 20.108 1.00 90.94 210 ALA A N 1
ATOM 1625 C CA . ALA A 1 210 ? -19.522 2.326 19.454 1.00 90.94 210 ALA A CA 1
ATOM 1626 C C . ALA A 1 210 ? -18.553 2.368 18.256 1.00 90.94 210 ALA A C 1
ATOM 1628 O O . ALA A 1 210 ? -18.866 2.988 17.235 1.00 90.94 210 ALA A O 1
ATOM 1629 N N . MET A 1 211 ? -17.407 1.688 18.349 1.00 90.00 211 MET A N 1
ATOM 1630 C CA . MET A 1 211 ? -16.480 1.558 17.223 1.00 90.00 211 MET A CA 1
ATOM 1631 C C . MET A 1 211 ? -17.019 0.639 16.144 1.00 90.00 211 MET A C 1
ATOM 1633 O O . MET A 1 211 ? -16.944 1.019 14.987 1.00 90.00 211 MET A O 1
ATOM 1637 N N . GLU A 1 212 ? -17.613 -0.505 16.487 1.00 92.44 212 GLU A N 1
ATOM 1638 C CA . GLU A 1 212 ? -18.262 -1.390 15.507 1.00 92.44 212 GLU A CA 1
ATOM 1639 C C . GLU A 1 212 ? -19.292 -0.622 14.666 1.00 92.44 212 GLU A C 1
ATOM 1641 O O . GLU A 1 212 ? -19.292 -0.720 13.440 1.00 92.44 212 GLU A O 1
ATOM 1646 N N . LEU A 1 213 ? -20.108 0.226 15.306 1.00 93.44 213 LEU A N 1
ATOM 1647 C CA . LEU A 1 213 ? -21.060 1.089 14.604 1.00 93.44 213 LEU A CA 1
ATOM 1648 C C . LEU A 1 213 ? -20.363 2.123 13.703 1.00 93.44 213 LEU A C 1
ATOM 1650 O O . LEU A 1 213 ? -20.792 2.348 12.572 1.00 93.44 213 LEU A O 1
ATOM 1654 N N . SER A 1 214 ? -19.294 2.753 14.198 1.00 92.88 214 SER A N 1
ATOM 1655 C CA . SER A 1 214 ? -18.518 3.744 13.436 1.00 92.88 214 SER A CA 1
ATOM 1656 C C . SER A 1 214 ? -17.824 3.115 12.225 1.00 92.88 214 SER A C 1
ATOM 1658 O O . SER A 1 214 ? -17.838 3.694 11.144 1.00 92.88 214 SER A O 1
ATOM 1660 N N . ILE A 1 215 ? -17.278 1.909 12.392 1.00 94.62 215 ILE A N 1
ATOM 1661 C CA . ILE A 1 215 ? -16.633 1.114 11.347 1.00 94.62 215 ILE A CA 1
ATOM 1662 C C . ILE A 1 215 ? -17.656 0.695 10.295 1.00 94.62 215 ILE A C 1
ATOM 1664 O O . ILE A 1 215 ? -17.393 0.866 9.111 1.00 94.62 215 ILE A O 1
ATOM 1668 N N . SER A 1 216 ? -18.831 0.204 10.706 1.00 94.94 216 SER A N 1
ATOM 1669 C CA . SER A 1 216 ? -19.904 -0.163 9.772 1.00 94.94 216 SER A CA 1
ATOM 1670 C C . SER A 1 216 ? -20.328 1.032 8.921 1.00 94.94 216 SER A C 1
ATOM 1672 O O . SER A 1 216 ? -20.396 0.926 7.701 1.00 94.94 216 SER A O 1
ATOM 1674 N N . ARG A 1 217 ? -20.532 2.199 9.548 1.00 95.25 217 ARG A N 1
ATOM 1675 C CA . ARG A 1 217 ? -20.882 3.429 8.828 1.00 95.25 217 ARG A CA 1
ATOM 1676 C C . ARG A 1 217 ? -19.775 3.850 7.856 1.00 95.25 217 ARG A C 1
ATOM 1678 O O . ARG A 1 217 ? -20.076 4.163 6.713 1.00 95.25 217 ARG A O 1
ATOM 1685 N N . ALA A 1 218 ? -18.515 3.834 8.288 1.00 95.19 218 ALA A N 1
ATOM 1686 C CA . ALA A 1 218 ? -17.374 4.176 7.435 1.00 95.19 218 ALA A CA 1
ATOM 1687 C C . ALA A 1 218 ? -17.166 3.174 6.283 1.00 95.19 218 ALA A C 1
ATOM 1689 O O . ALA A 1 218 ? -16.722 3.539 5.199 1.00 95.19 218 ALA A O 1
ATOM 1690 N N . ALA A 1 219 ? -17.506 1.900 6.485 1.00 95.62 219 ALA A N 1
ATOM 1691 C CA . ALA A 1 219 ? -17.476 0.909 5.417 1.00 95.62 219 ALA A CA 1
ATOM 1692 C C . ALA A 1 219 ? -18.550 1.190 4.354 1.00 95.62 219 ALA A C 1
ATOM 1694 O O . ALA A 1 219 ? -18.270 1.082 3.162 1.00 95.62 219 ALA A O 1
ATOM 1695 N N . GLU A 1 220 ? -19.749 1.607 4.774 1.00 95.75 220 GLU A N 1
ATOM 1696 C CA . GLU A 1 220 ? -20.844 1.983 3.871 1.00 95.75 220 GLU A CA 1
ATOM 1697 C C . GLU A 1 220 ? -20.525 3.229 3.032 1.00 95.75 220 GLU A C 1
ATOM 1699 O O . GLU A 1 220 ? -20.910 3.283 1.863 1.00 95.75 220 GLU A O 1
ATOM 1704 N N . THR A 1 221 ? -19.795 4.213 3.577 1.00 96.31 221 THR A N 1
ATOM 1705 C CA . THR A 1 221 ? -19.368 5.390 2.793 1.00 96.31 221 THR A CA 1
ATOM 1706 C C . THR A 1 221 ? -18.353 5.030 1.710 1.00 96.31 221 THR A C 1
ATOM 1708 O O . THR A 1 221 ? -18.228 5.754 0.723 1.00 96.31 221 THR A O 1
ATOM 1711 N N . GLY A 1 222 ? -17.606 3.934 1.887 1.00 96.50 222 GLY A N 1
ATOM 1712 C CA . GLY A 1 222 ? -16.548 3.505 0.977 1.00 96.50 222 GLY A CA 1
ATOM 1713 C C . GLY A 1 222 ? -15.346 4.455 0.928 1.00 96.50 222 GLY A C 1
ATOM 1714 O O . GLY A 1 222 ? -14.517 4.342 0.021 1.00 96.50 222 GLY A O 1
ATOM 1715 N N . LEU A 1 223 ? -15.243 5.405 1.861 1.00 98.00 223 LEU A N 1
ATOM 1716 C CA . LEU A 1 223 ? -14.110 6.318 1.971 1.00 98.00 223 LEU A CA 1
ATOM 1717 C C . LEU A 1 223 ? -13.057 5.697 2.892 1.00 98.00 223 LEU A C 1
ATOM 1719 O O . LEU A 1 223 ? -13.183 5.705 4.115 1.00 98.00 223 LEU A O 1
ATOM 1723 N N . LEU A 1 224 ? -11.974 5.183 2.308 1.00 97.62 224 LEU A N 1
ATOM 1724 C CA . LEU A 1 224 ? -10.943 4.441 3.041 1.00 97.62 224 LEU A CA 1
ATOM 1725 C C . LEU A 1 224 ? -10.251 5.285 4.122 1.00 97.62 224 LEU A C 1
ATOM 1727 O O . LEU A 1 224 ? -9.771 4.744 5.118 1.00 97.62 224 LEU A O 1
ATOM 1731 N N . ILE A 1 225 ? -10.231 6.610 3.954 1.00 97.06 225 ILE A N 1
ATOM 1732 C CA . ILE A 1 225 ? -9.694 7.540 4.952 1.00 97.06 225 ILE A CA 1
ATOM 1733 C C . ILE A 1 225 ? -10.482 7.505 6.270 1.00 97.06 225 ILE A C 1
ATOM 1735 O O . ILE A 1 225 ? -9.898 7.662 7.339 1.00 97.06 225 ILE A O 1
ATOM 1739 N N . GLU A 1 226 ? -11.793 7.253 6.229 1.00 96.62 226 GLU A N 1
ATOM 1740 C CA . GLU A 1 226 ? -12.616 7.166 7.440 1.00 96.62 226 GLU A CA 1
ATOM 1741 C C . GLU A 1 226 ? -12.227 5.939 8.267 1.00 96.62 226 GLU A C 1
ATOM 1743 O O . GLU A 1 226 ? -11.985 6.055 9.468 1.00 96.62 226 GLU A O 1
ATOM 1748 N N . LEU A 1 227 ? -12.055 4.786 7.611 1.00 96.19 227 LEU A N 1
ATOM 1749 C CA . LEU A 1 227 ? -11.545 3.578 8.260 1.00 96.19 227 LEU A CA 1
ATOM 1750 C C . LEU A 1 227 ? -10.121 3.777 8.789 1.00 96.19 227 LEU A C 1
ATOM 1752 O O . LEU A 1 227 ? -9.816 3.365 9.907 1.00 96.19 227 LEU A O 1
ATOM 1756 N N . GLN A 1 228 ? -9.252 4.432 8.015 1.00 95.56 228 GLN A N 1
ATOM 1757 C CA . GLN A 1 228 ? -7.873 4.703 8.423 1.00 95.56 228 GLN A CA 1
ATOM 1758 C C . GLN A 1 228 ? -7.805 5.584 9.676 1.00 95.56 228 GLN A C 1
ATOM 1760 O O . GLN A 1 228 ? -7.001 5.305 10.563 1.00 95.56 228 GLN A O 1
ATOM 1765 N N . ASN A 1 229 ? -8.669 6.595 9.789 1.00 94.56 229 ASN A N 1
ATOM 1766 C CA . ASN A 1 229 ? -8.752 7.442 10.978 1.00 94.56 229 ASN A CA 1
ATOM 1767 C C . ASN A 1 229 ? -9.222 6.668 12.217 1.00 94.56 229 ASN A C 1
ATOM 1769 O O . ASN A 1 229 ? -8.709 6.905 13.308 1.00 94.56 229 ASN A O 1
ATOM 1773 N N . ILE A 1 230 ? -10.168 5.735 12.056 1.00 92.44 230 ILE A N 1
ATOM 1774 C CA . ILE A 1 230 ? -10.673 4.911 13.163 1.00 92.44 230 ILE A CA 1
ATOM 1775 C C . ILE A 1 230 ? -9.593 3.932 13.638 1.00 92.44 230 ILE A C 1
ATOM 1777 O O . ILE A 1 230 ? -9.237 3.924 14.813 1.00 92.44 230 ILE A O 1
ATOM 1781 N N . TYR A 1 231 ? -9.036 3.126 12.730 1.00 91.44 231 TYR A N 1
ATOM 1782 C CA . TYR A 1 231 ? -8.026 2.122 13.083 1.00 91.44 231 TYR A CA 1
ATOM 1783 C C . TYR A 1 231 ? -6.664 2.731 13.444 1.00 91.44 231 TYR A C 1
ATOM 1785 O O . TYR A 1 231 ? -5.870 2.099 14.138 1.00 91.44 231 TYR A O 1
ATOM 1793 N N . GLY A 1 232 ? -6.381 3.954 12.990 1.00 88.12 232 GLY A N 1
ATOM 1794 C CA . GLY A 1 232 ? -5.164 4.691 13.321 1.00 88.12 232 GLY A CA 1
ATOM 1795 C C . GLY A 1 232 ? -5.154 5.312 14.723 1.00 88.12 232 GLY A C 1
ATOM 1796 O O . GLY A 1 232 ? -4.094 5.758 15.170 1.00 88.12 232 GLY A O 1
ATOM 1797 N N . ASP A 1 233 ? -6.286 5.342 15.440 1.00 87.69 233 ASP A N 1
ATOM 1798 C CA . ASP A 1 233 ? -6.382 5.941 16.777 1.00 87.69 233 ASP A CA 1
ATOM 1799 C C . ASP A 1 233 ? -5.872 5.009 17.891 1.00 87.69 233 ASP A C 1
ATOM 1801 O O . ASP A 1 233 ? -6.606 4.494 18.741 1.00 87.69 233 ASP A O 1
ATOM 1805 N N . THR A 1 234 ? -4.552 4.843 17.932 1.00 80.81 234 THR A N 1
ATOM 1806 C CA . THR A 1 234 ? -3.859 4.071 18.974 1.00 80.81 234 THR A CA 1
ATOM 1807 C C . THR A 1 234 ? -4.029 4.661 20.377 1.00 80.81 234 THR A C 1
ATOM 1809 O O . THR A 1 234 ? -3.934 3.935 21.369 1.00 80.81 234 THR A O 1
ATOM 1812 N N . LYS A 1 235 ? -4.328 5.963 20.498 1.00 85.88 235 LYS A N 1
ATOM 1813 C CA . LYS A 1 235 ? -4.5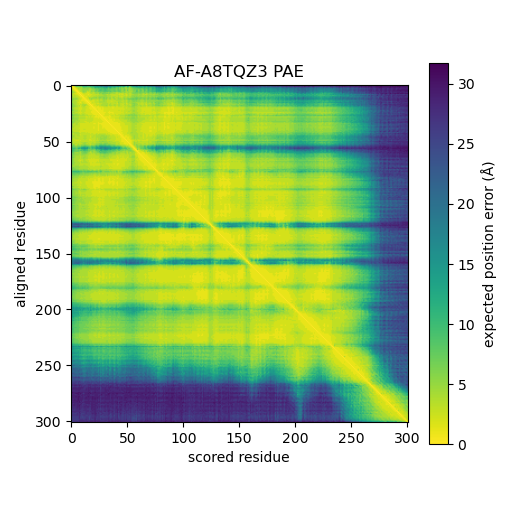48 6.615 21.799 1.00 85.88 235 LYS A CA 1
ATOM 1814 C C . LYS A 1 235 ? -5.833 6.130 22.453 1.00 85.88 235 LYS A C 1
ATOM 1816 O O . LYS A 1 235 ? -5.894 6.038 23.678 1.00 85.88 235 LYS A O 1
ATOM 1821 N N . SER A 1 236 ? -6.869 5.839 21.673 1.00 83.25 236 SER A N 1
ATOM 1822 C CA . SER A 1 236 ? -8.115 5.287 22.211 1.00 83.25 236 SER A CA 1
ATOM 1823 C C . SER A 1 236 ? -7.929 3.871 22.752 1.00 83.25 236 SER A C 1
ATOM 1825 O O . SER A 1 236 ? -8.382 3.609 23.863 1.00 83.25 236 SER A O 1
ATOM 1827 N N . VAL A 1 237 ? -7.162 3.021 22.059 1.00 83.50 237 VAL A N 1
ATOM 1828 C CA . VAL A 1 237 ? -6.781 1.683 22.556 1.00 83.50 237 VAL A CA 1
ATOM 1829 C C . VAL A 1 237 ? -6.002 1.789 23.874 1.00 83.50 237 VAL A C 1
ATOM 1831 O O . VAL A 1 237 ? -6.327 1.131 24.858 1.00 83.50 237 VAL A O 1
ATOM 1834 N N . GLN A 1 238 ? -5.006 2.678 23.944 1.00 86.19 238 GLN A N 1
ATOM 1835 C CA . GLN A 1 238 ? -4.213 2.873 25.166 1.00 86.19 238 GLN A CA 1
ATOM 1836 C C . GLN A 1 238 ? -5.052 3.375 26.348 1.00 86.19 238 GLN A C 1
ATOM 1838 O O . GLN A 1 238 ? -4.864 2.923 27.478 1.00 86.19 238 GLN A O 1
ATOM 1843 N N . ARG A 1 239 ? -5.985 4.307 26.107 1.00 88.75 239 ARG A N 1
ATOM 1844 C CA . ARG A 1 239 ? -6.892 4.810 27.150 1.00 88.75 239 ARG A CA 1
ATOM 1845 C C . ARG A 1 239 ? -7.827 3.722 27.666 1.00 88.75 239 ARG A C 1
ATOM 1847 O O . ARG A 1 239 ? -8.071 3.670 28.870 1.00 88.75 239 ARG A O 1
ATOM 1854 N N . ASP A 1 240 ? -8.328 2.863 26.785 1.00 89.62 240 ASP A N 1
ATOM 1855 C CA . ASP A 1 240 ? -9.146 1.714 27.169 1.00 89.62 240 ASP A CA 1
ATOM 1856 C C . ASP A 1 240 ? -8.355 0.730 28.046 1.00 89.62 240 ASP A C 1
ATOM 1858 O O . ASP A 1 240 ? -8.806 0.387 29.139 1.00 89.62 240 ASP A O 1
ATOM 1862 N N . GLN A 1 241 ? -7.119 0.399 27.658 1.00 89.38 241 GLN A N 1
ATOM 1863 C CA . GLN A 1 241 ? -6.229 -0.457 28.450 1.00 89.38 241 GLN A CA 1
ATOM 1864 C C . GLN A 1 241 ? -5.971 0.097 29.862 1.00 89.38 241 GLN A C 1
ATOM 1866 O O . GLN A 1 241 ? -6.006 -0.635 30.859 1.00 89.38 241 GLN A O 1
ATOM 1871 N N . GLN A 1 242 ? -5.712 1.403 29.965 1.00 91.75 242 GLN A N 1
ATOM 1872 C CA . GLN A 1 242 ? -5.514 2.080 31.249 1.00 91.75 242 GLN A CA 1
ATOM 1873 C C . GLN A 1 242 ? -6.792 2.055 32.096 1.00 91.75 242 GLN A C 1
ATOM 1875 O O . GLN A 1 242 ? -6.735 1.774 33.295 1.00 91.75 242 GLN A O 1
ATOM 1880 N N . GLY A 1 243 ? -7.948 2.303 31.474 1.00 91.62 243 GLY A N 1
ATOM 1881 C CA . GLY A 1 243 ? -9.251 2.223 32.129 1.00 91.62 243 GLY A CA 1
ATOM 1882 C C . GLY A 1 243 ? -9.553 0.821 32.658 1.00 91.62 243 GLY A C 1
ATOM 1883 O O . GLY A 1 243 ? -9.984 0.681 33.800 1.00 91.62 243 GLY A O 1
ATOM 1884 N N . TYR A 1 244 ? -9.257 -0.213 31.870 1.00 92.00 244 TYR A N 1
ATOM 1885 C CA . TYR A 1 244 ? -9.413 -1.609 32.270 1.00 92.00 244 TYR A CA 1
ATOM 1886 C C . TYR A 1 244 ? -8.524 -1.964 33.467 1.00 92.00 244 TYR A C 1
ATOM 1888 O O . TYR A 1 244 ? -8.999 -2.522 34.456 1.00 92.00 244 TYR A O 1
ATOM 1896 N N . THR A 1 245 ? -7.254 -1.551 33.427 1.00 92.50 245 THR A N 1
ATOM 1897 C CA . THR A 1 245 ? -6.312 -1.752 34.540 1.00 92.50 245 THR A CA 1
ATOM 1898 C C . THR A 1 245 ? -6.814 -1.091 35.824 1.00 92.50 245 THR A C 1
ATOM 1900 O O . THR A 1 245 ? -6.776 -1.697 36.895 1.00 92.50 245 THR A O 1
ATOM 1903 N N . ARG A 1 246 ? -7.338 0.136 35.724 1.00 93.75 246 ARG A N 1
ATOM 1904 C CA . ARG A 1 246 ? -7.917 0.853 36.865 1.00 93.75 246 ARG A CA 1
ATOM 1905 C C . ARG A 1 246 ? -9.154 0.143 37.419 1.00 93.75 246 ARG A C 1
ATOM 1907 O O . ARG A 1 246 ? -9.267 -0.007 38.631 1.00 93.75 246 ARG A O 1
ATOM 1914 N N . ALA A 1 247 ? -10.043 -0.332 36.548 1.00 92.88 247 ALA A N 1
ATOM 1915 C CA . ALA A 1 247 ? -11.241 -1.063 36.955 1.00 92.88 247 ALA A CA 1
ATOM 1916 C C . ALA A 1 247 ? -10.902 -2.388 37.661 1.00 92.88 247 ALA A C 1
ATOM 1918 O O . ALA A 1 247 ? -11.548 -2.744 38.643 1.00 92.88 247 ALA A O 1
ATOM 1919 N N . MET A 1 248 ? -9.858 -3.096 37.214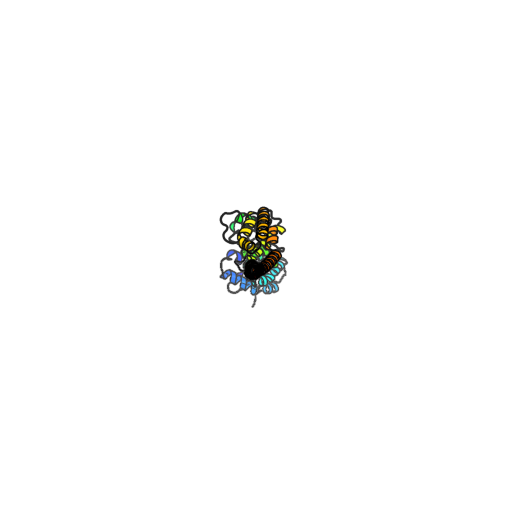 1.00 93.56 248 MET A N 1
ATOM 1920 C CA . MET A 1 248 ? -9.362 -4.292 37.904 1.00 93.56 248 MET A CA 1
ATOM 1921 C C . MET A 1 248 ? -8.872 -3.983 39.322 1.00 93.56 248 MET A C 1
ATOM 1923 O O . MET A 1 248 ? -9.197 -4.718 40.252 1.00 93.56 248 MET A O 1
ATOM 1927 N N . GLN A 1 249 ? -8.103 -2.904 39.495 1.00 94.19 249 GLN A N 1
ATOM 1928 C CA . GLN A 1 249 ? -7.602 -2.487 40.809 1.00 94.19 249 GLN A CA 1
ATOM 1929 C C . GLN A 1 249 ? -8.747 -2.109 41.754 1.00 94.19 249 GLN A C 1
ATOM 1931 O O . GLN A 1 249 ? -8.759 -2.523 42.911 1.00 94.19 249 GLN A O 1
ATOM 1936 N N . GLU A 1 250 ? -9.733 -1.365 41.254 1.00 93.56 250 GLU A N 1
ATOM 1937 C CA . GLU A 1 250 ? -10.916 -0.975 42.023 1.00 93.56 250 GLU A CA 1
ATOM 1938 C C . GLU A 1 250 ? -11.756 -2.196 42.420 1.00 93.56 250 GLU A C 1
ATOM 1940 O O . GLU A 1 250 ? -12.154 -2.320 43.575 1.00 93.56 250 GLU A O 1
ATOM 1945 N N . HIS A 1 251 ? -11.940 -3.156 41.508 1.00 93.75 251 HIS A N 1
ATOM 1946 C CA . HIS A 1 251 ? -12.636 -4.405 41.809 1.00 93.75 251 HIS A CA 1
ATOM 1947 C C . HIS A 1 251 ? -11.935 -5.212 42.910 1.00 93.75 251 HIS A C 1
ATOM 1949 O O . HIS A 1 251 ? -12.590 -5.682 43.840 1.00 93.75 251 HIS A O 1
ATOM 1955 N N . GLN A 1 252 ? -10.606 -5.338 42.840 1.00 93.88 252 GLN A N 1
ATOM 1956 C CA . GLN A 1 252 ? -9.814 -6.012 43.874 1.00 93.88 252 GLN A CA 1
ATOM 1957 C C . GLN A 1 252 ? -9.929 -5.303 45.228 1.00 93.88 252 GLN A C 1
ATOM 1959 O O . GLN A 1 252 ? -10.130 -5.957 46.251 1.00 93.88 252 GLN A O 1
ATOM 1964 N N . TYR A 1 253 ? -9.849 -3.971 45.234 1.00 94.25 253 TYR A N 1
ATOM 1965 C CA . TYR A 1 253 ? -9.988 -3.164 46.444 1.00 94.25 253 TYR A CA 1
ATOM 1966 C C . TYR A 1 253 ? -11.373 -3.318 47.085 1.00 94.25 253 TYR A C 1
ATOM 1968 O O . TYR A 1 253 ? -11.474 -3.626 48.273 1.00 94.25 253 TYR A O 1
ATOM 1976 N N . CYS A 1 254 ? -12.445 -3.171 46.303 1.00 92.44 254 CYS A N 1
ATOM 1977 C CA . CYS A 1 254 ? -13.810 -3.358 46.789 1.00 92.44 254 CYS A CA 1
ATOM 1978 C C . CYS A 1 254 ? -14.051 -4.792 47.276 1.00 92.44 254 CYS A C 1
ATOM 1980 O O . CYS A 1 254 ? -14.693 -4.983 48.306 1.00 92.44 254 CYS A O 1
ATOM 1982 N N . GLY A 1 255 ? -13.506 -5.799 46.585 1.00 93.31 255 GLY A N 1
ATOM 1983 C CA . GLY A 1 255 ? -13.574 -7.195 47.019 1.00 93.31 255 GLY A CA 1
ATOM 1984 C C . GLY A 1 255 ? -12.926 -7.413 48.389 1.00 93.31 255 GLY A C 1
ATOM 1985 O O . GLY A 1 255 ? -13.535 -8.029 49.264 1.00 93.31 255 GLY A O 1
ATOM 1986 N N . ALA A 1 256 ? -11.741 -6.837 48.612 1.00 93.06 256 ALA A N 1
ATOM 1987 C CA . ALA A 1 256 ? -11.065 -6.887 49.908 1.00 93.06 256 ALA A CA 1
ATOM 1988 C C . ALA A 1 256 ? -11.878 -6.188 51.015 1.00 93.06 256 ALA A C 1
ATOM 1990 O O . ALA A 1 256 ? -11.988 -6.717 52.120 1.00 93.06 256 ALA A O 1
ATOM 1991 N N . GLN A 1 257 ? -12.503 -5.042 50.717 1.00 92.12 257 GLN A N 1
ATO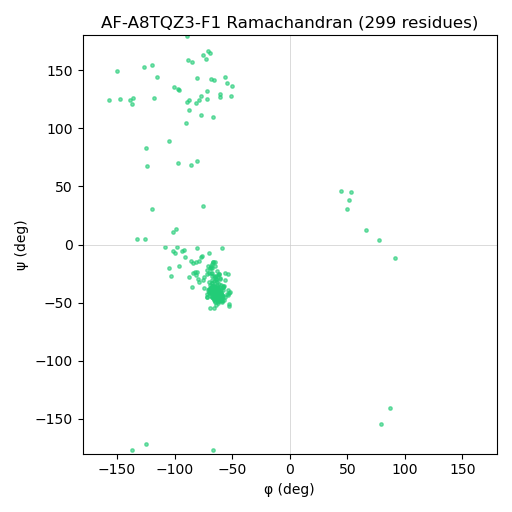M 1992 C CA . GLN A 1 257 ? -13.372 -4.346 51.673 1.00 92.12 257 GLN A CA 1
ATOM 1993 C C . GLN A 1 257 ? -14.634 -5.140 52.019 1.00 92.12 257 GLN A C 1
ATOM 1995 O O . GLN A 1 257 ? -14.999 -5.208 53.190 1.00 92.12 257 GLN A O 1
ATOM 2000 N N . ILE A 1 258 ? -15.285 -5.766 51.034 1.00 91.88 258 ILE A N 1
ATOM 2001 C CA . ILE A 1 258 ? -16.451 -6.631 51.269 1.00 91.88 258 ILE A CA 1
ATOM 2002 C C . ILE A 1 258 ? -16.060 -7.799 52.177 1.00 91.88 258 ILE A C 1
ATOM 2004 O O . ILE A 1 258 ? -16.773 -8.097 53.134 1.00 91.88 258 ILE A O 1
ATOM 2008 N N . GLN A 1 259 ? -14.907 -8.426 51.924 1.00 91.19 259 GLN A N 1
ATOM 2009 C CA . GLN A 1 259 ? -14.409 -9.511 52.763 1.00 91.19 259 GLN A CA 1
ATOM 2010 C C . GLN A 1 259 ? -14.138 -9.032 54.197 1.00 91.19 259 GLN A C 1
ATOM 2012 O O . GLN A 1 259 ? -14.577 -9.676 55.149 1.00 91.19 259 GLN A O 1
ATOM 2017 N N . GLN A 1 260 ? -13.490 -7.878 54.368 1.00 90.50 260 GLN A N 1
ATOM 2018 C CA . GLN A 1 260 ? -13.239 -7.298 55.689 1.00 90.50 260 GLN A CA 1
ATOM 2019 C C . GLN A 1 260 ? -14.543 -6.983 56.441 1.00 90.50 260 GLN A C 1
ATOM 2021 O O . GLN A 1 260 ? -14.689 -7.380 57.595 1.00 90.50 260 GLN A O 1
ATOM 2026 N N . LEU A 1 261 ? -15.505 -6.336 55.777 1.00 88.44 261 LEU A N 1
ATOM 2027 C CA . LEU A 1 261 ? -16.824 -6.034 56.341 1.00 88.44 261 LEU A CA 1
ATOM 2028 C C . LEU A 1 261 ? -17.581 -7.309 56.733 1.00 88.44 261 LEU A C 1
ATOM 2030 O O . LEU A 1 261 ? -18.218 -7.339 57.782 1.00 88.44 261 LEU A O 1
ATOM 2034 N N . SER A 1 262 ? -17.492 -8.376 55.932 1.00 87.25 262 S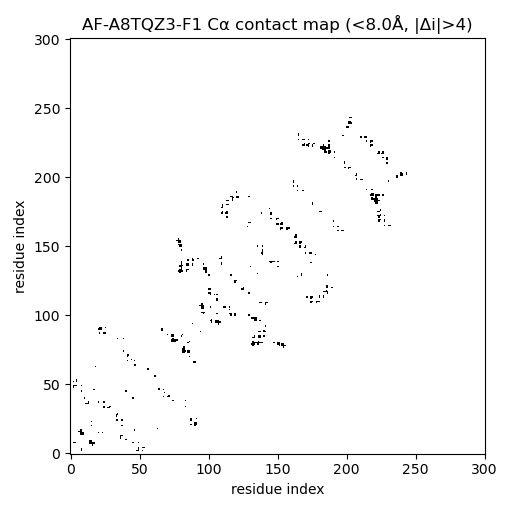ER A N 1
ATOM 2035 C CA . SER A 1 262 ? -18.147 -9.650 56.254 1.00 87.25 262 SER A CA 1
ATOM 2036 C C . SER A 1 262 ? -17.580 -10.303 57.521 1.00 87.25 262 SER A C 1
ATOM 2038 O O . SER A 1 262 ? -18.349 -10.784 58.351 1.00 87.25 262 SER A O 1
ATOM 2040 N N . ILE A 1 263 ? -16.257 -10.240 57.718 1.00 86.75 263 ILE A N 1
ATOM 2041 C CA . ILE A 1 263 ? -15.590 -10.733 58.932 1.00 86.75 263 ILE A CA 1
ATOM 2042 C C . ILE A 1 263 ? -16.004 -9.895 60.147 1.00 86.75 263 ILE A C 1
ATOM 2044 O O . ILE A 1 263 ? -16.289 -10.440 61.212 1.00 86.75 263 ILE A O 1
ATOM 2048 N N . GLU A 1 264 ? -16.061 -8.569 60.001 1.00 83.88 264 GLU A N 1
ATOM 2049 C CA . GLU A 1 264 ? -16.459 -7.670 61.087 1.00 83.88 264 GLU A CA 1
ATOM 2050 C C . GLU A 1 264 ? -17.918 -7.887 61.515 1.00 83.88 264 GLU A C 1
ATOM 2052 O O . GLU A 1 264 ? -18.196 -7.955 62.711 1.00 83.88 264 GLU A O 1
ATOM 2057 N N . ILE A 1 265 ? -18.841 -8.056 60.561 1.00 81.19 265 ILE A N 1
ATOM 2058 C CA . ILE A 1 265 ? -20.251 -8.365 60.847 1.00 81.19 265 ILE A CA 1
ATOM 2059 C C . ILE A 1 265 ? -20.370 -9.694 61.596 1.00 81.19 265 ILE A C 1
ATOM 2061 O O . ILE A 1 265 ? -21.040 -9.744 62.627 1.00 81.19 265 ILE A O 1
ATOM 2065 N N . GLN A 1 266 ? -19.682 -10.740 61.132 1.00 78.25 266 GLN A N 1
ATOM 2066 C CA . GLN A 1 266 ? -19.701 -12.050 61.785 1.00 78.25 266 GLN A CA 1
ATOM 2067 C C . GLN A 1 266 ? -19.171 -11.969 63.225 1.00 78.25 266 GLN A C 1
ATOM 2069 O O . GLN A 1 266 ? -19.775 -12.511 64.152 1.00 78.25 266 GLN A O 1
ATOM 2074 N N . ASN A 1 267 ? -18.081 -11.230 63.443 1.00 76.94 267 ASN A N 1
ATOM 2075 C CA . ASN A 1 267 ? -17.551 -11.000 64.785 1.00 76.94 267 ASN A CA 1
ATOM 2076 C C . ASN A 1 267 ? -18.514 -10.181 65.654 1.00 76.94 267 ASN A C 1
ATOM 2078 O O . ASN A 1 267 ? -18.658 -10.466 66.840 1.00 76.94 267 ASN A O 1
ATOM 2082 N N . ARG A 1 268 ? -19.205 -9.185 65.089 1.00 71.06 268 ARG A N 1
ATOM 2083 C CA . ARG A 1 268 ? -20.166 -8.355 65.825 1.00 71.06 268 ARG A CA 1
ATOM 2084 C C . ARG A 1 268 ? -21.412 -9.132 66.241 1.00 71.06 268 ARG A C 1
ATOM 2086 O O . ARG A 1 268 ? -21.895 -8.901 67.344 1.00 71.06 268 ARG A O 1
ATOM 2093 N N . GLU A 1 269 ? -21.919 -10.042 65.413 1.00 68.19 269 GLU A N 1
ATOM 2094 C CA . GLU A 1 269 ? -23.017 -10.941 65.800 1.00 68.19 269 GLU A CA 1
ATOM 2095 C C . GLU A 1 269 ? -22.604 -11.865 66.948 1.00 68.19 269 GLU A C 1
ATOM 2097 O O . GLU A 1 269 ? -23.329 -11.973 67.941 1.00 68.19 269 GLU A O 1
ATOM 2102 N N . HIS A 1 270 ? -21.407 -12.455 66.873 1.00 68.69 270 HIS A N 1
ATOM 2103 C CA . HIS A 1 270 ? -20.861 -13.244 67.978 1.00 68.69 270 HIS A CA 1
ATOM 2104 C C . HIS A 1 270 ? -20.737 -12.412 69.262 1.00 68.69 270 HIS A C 1
ATOM 2106 O O . HIS A 1 270 ? -21.258 -12.814 70.302 1.00 68.69 270 HIS A O 1
ATOM 2112 N N . MET A 1 271 ? -20.150 -11.214 69.181 1.00 63.38 271 MET A N 1
ATOM 2113 C CA . MET A 1 271 ? -19.993 -10.334 70.343 1.00 63.38 271 MET A CA 1
ATOM 2114 C C . MET A 1 271 ? -21.326 -9.825 70.907 1.00 63.38 271 MET A C 1
ATOM 2116 O O . MET A 1 271 ? -21.469 -9.713 72.121 1.00 63.38 271 MET A O 1
ATOM 2120 N N . ALA A 1 272 ? -22.311 -9.516 70.061 1.00 68.38 272 ALA A N 1
ATOM 2121 C CA . ALA A 1 272 ? -23.627 -9.054 70.503 1.00 68.38 272 ALA A CA 1
ATOM 2122 C C . ALA A 1 272 ? -24.410 -10.155 71.231 1.00 68.38 272 ALA A C 1
ATOM 2124 O O . ALA A 1 272 ? -25.111 -9.867 72.201 1.00 68.38 272 ALA A O 1
ATOM 2125 N N . THR A 1 273 ? -24.262 -11.407 70.793 1.00 72.31 273 THR A N 1
ATOM 2126 C CA . THR A 1 273 ? -24.882 -12.566 71.449 1.00 72.31 273 THR A CA 1
ATOM 2127 C C . THR A 1 273 ? -24.268 -12.793 72.830 1.00 72.31 273 THR A C 1
ATOM 2129 O O . THR A 1 273 ? -24.993 -12.917 73.814 1.00 72.31 273 THR A O 1
ATOM 2132 N N . GLU A 1 274 ? -22.938 -12.738 72.926 1.00 72.12 274 GLU A N 1
ATOM 2133 C CA . GLU A 1 274 ? -22.205 -12.930 74.183 1.00 72.12 274 GLU A CA 1
ATOM 2134 C C . GLU A 1 274 ? -22.513 -11.822 75.211 1.00 72.12 274 GLU A C 1
ATOM 2136 O O . GLU A 1 274 ? -22.771 -12.096 76.385 1.00 72.12 274 GLU A O 1
ATOM 2141 N N . LEU A 1 275 ? -22.583 -10.558 74.770 1.00 69.69 275 LEU A N 1
ATOM 2142 C CA . LEU A 1 275 ? -22.997 -9.439 75.627 1.00 69.69 275 LEU A CA 1
ATOM 2143 C C . LEU A 1 275 ? -24.464 -9.555 76.065 1.00 69.69 275 LEU A C 1
ATOM 2145 O O . LEU A 1 275 ? -24.794 -9.232 77.207 1.00 69.69 275 LEU A O 1
ATOM 2149 N N . GLY A 1 276 ? -25.344 -10.015 75.172 1.00 73.50 276 GLY A N 1
ATOM 2150 C CA . GLY A 1 276 ? -26.752 -10.259 75.477 1.00 73.50 276 GLY A CA 1
ATOM 2151 C C . GLY A 1 276 ? -26.932 -11.328 76.554 1.00 73.50 276 GLY A C 1
ATOM 2152 O O . GLY A 1 276 ? -27.684 -11.112 77.504 1.00 73.50 276 GLY A O 1
ATOM 2153 N N . GLU A 1 277 ? -26.195 -12.436 76.457 1.00 77.00 277 GLU A N 1
ATOM 2154 C CA . GLU A 1 277 ? -26.183 -13.490 77.476 1.00 77.00 277 GLU A CA 1
ATOM 2155 C C . GLU A 1 277 ? -25.691 -12.971 78.830 1.00 77.00 277 GLU A C 1
ATOM 2157 O O . GLU A 1 277 ? -26.327 -13.229 79.854 1.00 77.00 277 GLU A O 1
ATOM 2162 N N . GLN A 1 278 ? -24.612 -12.184 78.855 1.00 74.19 278 GLN A N 1
ATOM 2163 C CA . GLN A 1 278 ? -24.086 -11.617 80.100 1.00 74.19 278 GLN A CA 1
ATOM 2164 C C . GLN A 1 278 ? -25.077 -10.654 80.768 1.00 74.19 278 GLN A C 1
ATOM 2166 O O . GLN A 1 278 ? -25.326 -10.757 81.971 1.00 74.19 278 GLN A O 1
ATOM 2171 N N . VAL A 1 279 ? -25.686 -9.740 80.006 1.00 76.75 279 VAL A N 1
ATOM 2172 C CA . VAL A 1 279 ? -26.674 -8.791 80.547 1.00 76.75 279 VAL A CA 1
ATOM 2173 C C . VAL A 1 279 ? -27.935 -9.519 81.015 1.00 76.75 279 VAL A C 1
ATOM 2175 O O . VAL A 1 279 ? -28.452 -9.215 82.093 1.00 76.75 279 VAL A O 1
ATOM 2178 N N . ALA A 1 280 ? -28.408 -10.510 80.255 1.00 77.75 280 ALA A N 1
ATOM 2179 C CA . ALA A 1 280 ? -29.550 -11.331 80.642 1.00 77.75 280 ALA A CA 1
ATOM 2180 C C . ALA A 1 280 ? -29.265 -12.125 81.924 1.00 77.75 280 ALA A C 1
ATOM 2182 O O . ALA A 1 280 ? -30.111 -12.147 82.818 1.00 77.75 280 ALA A O 1
ATOM 2183 N N . ALA A 1 281 ? -28.077 -12.720 82.065 1.00 78.00 281 ALA A N 1
ATOM 2184 C CA . ALA A 1 281 ? -27.674 -13.438 83.272 1.00 78.00 281 ALA A CA 1
ATOM 2185 C C . ALA A 1 281 ? -27.653 -12.522 84.507 1.00 78.00 281 ALA A C 1
ATOM 2187 O O . ALA A 1 281 ? -28.186 -12.887 85.558 1.00 78.00 281 ALA A O 1
ATOM 2188 N N . VAL A 1 282 ? -27.113 -11.305 84.375 1.00 80.69 282 VAL A N 1
ATOM 2189 C CA . VAL A 1 282 ? -27.087 -10.314 85.463 1.00 80.69 282 VAL A CA 1
ATOM 2190 C C . VAL A 1 282 ? -28.502 -9.871 85.842 1.00 80.69 282 VAL A C 1
ATOM 2192 O O . VAL A 1 282 ? -28.858 -9.909 87.020 1.00 80.69 282 VAL A O 1
ATOM 2195 N N . ALA A 1 283 ? -29.339 -9.504 84.867 1.00 79.00 283 ALA A N 1
ATOM 2196 C CA . ALA A 1 283 ? -30.721 -9.091 85.122 1.00 79.00 283 ALA A CA 1
ATOM 2197 C C . ALA A 1 283 ? -31.543 -10.215 85.778 1.00 79.00 283 ALA A C 1
ATOM 2199 O O . ALA A 1 283 ? -32.271 -9.974 86.743 1.00 79.00 283 ALA A O 1
ATOM 2200 N N . SER A 1 284 ? -31.368 -11.453 85.310 1.00 79.31 284 SER A N 1
ATOM 2201 C CA . SER A 1 284 ? -32.014 -12.643 85.876 1.00 79.31 284 SER A CA 1
ATOM 2202 C C . SER A 1 284 ? -31.576 -12.891 87.320 1.00 79.31 284 SER A C 1
ATOM 2204 O O . SER A 1 284 ? -32.412 -13.173 88.176 1.00 79.31 284 SER A O 1
ATOM 2206 N N . GLY A 1 285 ? -30.281 -12.740 87.619 1.00 80.19 285 GLY A N 1
ATOM 2207 C CA . GLY A 1 285 ? -29.742 -12.866 88.975 1.00 80.19 285 GLY A CA 1
ATOM 2208 C C . GLY A 1 285 ? -30.276 -11.798 89.933 1.00 80.19 285 GLY A C 1
ATOM 2209 O O . GLY A 1 285 ? -30.640 -12.105 91.070 1.00 80.19 285 GLY A O 1
ATOM 2210 N N . VAL A 1 286 ? -30.398 -10.548 89.475 1.00 84.25 286 VAL A N 1
ATOM 2211 C CA . VAL A 1 286 ? -30.983 -9.459 90.274 1.00 84.25 286 VAL A CA 1
ATOM 2212 C C . VAL A 1 286 ? -32.459 -9.735 90.566 1.00 84.25 286 VAL A C 1
ATOM 2214 O O . VAL A 1 286 ? -32.864 -9.708 91.725 1.00 84.25 286 VAL A O 1
ATOM 2217 N N . ILE A 1 287 ? -33.257 -10.084 89.556 1.00 84.25 287 ILE A N 1
ATOM 2218 C CA . ILE A 1 287 ? -34.682 -10.399 89.752 1.00 84.25 287 ILE A CA 1
ATOM 2219 C C . ILE A 1 287 ? -34.848 -11.628 90.658 1.00 84.25 287 ILE A C 1
ATOM 2221 O O . ILE A 1 287 ? -35.667 -11.613 91.576 1.00 84.25 287 ILE A O 1
ATOM 2225 N N . GLY A 1 288 ? -34.041 -12.671 90.451 1.00 80.31 288 GLY A N 1
ATOM 2226 C CA . GLY A 1 288 ? -34.065 -13.885 91.264 1.00 80.31 288 GLY A CA 1
ATOM 2227 C C . GLY A 1 288 ? -33.694 -13.634 92.726 1.00 80.31 288 GLY A C 1
ATOM 2228 O O . GLY A 1 288 ? -34.357 -14.150 93.622 1.00 80.31 288 GLY A O 1
ATOM 2229 N N . SER A 1 289 ? -32.684 -12.802 92.990 1.00 79.00 289 SER A N 1
ATOM 2230 C CA . SER A 1 289 ? -32.273 -12.456 94.359 1.00 79.00 289 SER A CA 1
ATOM 2231 C C . SER A 1 289 ? -33.308 -11.593 95.086 1.00 79.00 289 SER A C 1
ATOM 2233 O O . SER A 1 289 ? -33.603 -11.854 96.255 1.00 79.00 289 SER A O 1
ATOM 2235 N N . ILE A 1 290 ? -33.927 -10.625 94.399 1.00 83.69 290 ILE A N 1
ATOM 2236 C CA . ILE A 1 290 ? -35.048 -9.840 94.940 1.00 83.69 290 ILE A CA 1
ATOM 2237 C C . ILE A 1 290 ? -36.246 -10.757 95.225 1.00 83.69 290 ILE A C 1
ATOM 2239 O O . ILE A 1 290 ? -36.858 -10.668 96.289 1.00 83.69 290 ILE A O 1
ATOM 2243 N N . GLY A 1 291 ? -36.561 -11.684 94.319 1.00 79.31 291 GLY A N 1
ATOM 2244 C CA . GLY A 1 291 ? -37.619 -12.674 94.523 1.00 79.31 291 GLY A CA 1
ATOM 2245 C C . GLY A 1 291 ? -37.356 -13.573 95.734 1.00 79.31 291 GLY A C 1
ATOM 2246 O O . GLY A 1 291 ? -38.222 -13.722 96.593 1.00 79.31 291 GLY A O 1
ATOM 2247 N N . ALA A 1 292 ? -36.143 -14.117 95.854 1.00 76.88 292 ALA A N 1
ATOM 2248 C CA . ALA A 1 292 ? -35.754 -14.984 96.964 1.00 76.88 292 ALA A CA 1
ATOM 2249 C C . ALA A 1 292 ? -35.795 -14.251 98.313 1.00 76.88 292 ALA A C 1
ATOM 2251 O O . ALA A 1 292 ? -36.348 -14.770 99.281 1.00 76.88 292 ALA A O 1
ATOM 2252 N N . THR A 1 293 ? -35.263 -13.028 98.375 1.00 79.06 293 THR A N 1
ATOM 2253 C CA . THR A 1 293 ? -35.314 -12.203 99.595 1.00 79.06 293 THR A CA 1
ATOM 2254 C C . THR A 1 293 ? -36.747 -11.842 99.979 1.00 79.06 293 THR A C 1
ATOM 2256 O O . THR A 1 293 ? -37.093 -11.933 101.154 1.00 79.06 293 THR A O 1
ATOM 2259 N N . SER A 1 294 ? -37.606 -11.533 99.006 1.00 78.12 294 SER A N 1
ATOM 2260 C CA . SER A 1 294 ? -39.032 -11.270 99.244 1.00 78.12 294 SER A CA 1
ATOM 2261 C C . SER A 1 294 ? -39.755 -12.492 99.822 1.00 78.12 294 SER A C 1
ATOM 2263 O O . SER A 1 294 ? -40.508 -12.363 100.785 1.00 78.12 294 SER A O 1
ATOM 2265 N N . ILE A 1 295 ? -39.489 -13.689 99.286 1.00 81.12 295 ILE A N 1
ATOM 2266 C CA . ILE A 1 295 ? -40.068 -14.948 99.784 1.00 81.12 295 ILE A CA 1
ATOM 2267 C C . ILE A 1 295 ? -39.591 -15.247 101.211 1.00 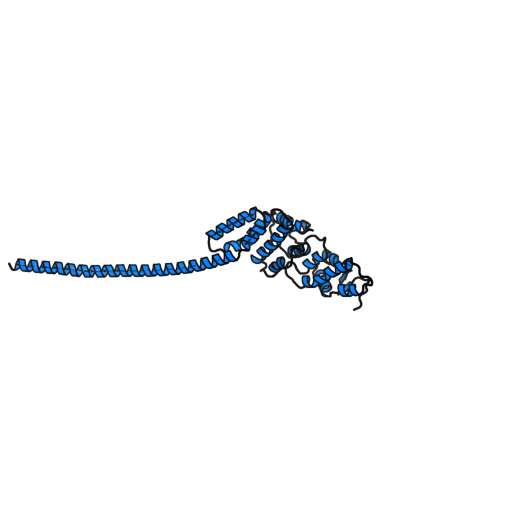81.12 295 ILE A C 1
ATOM 2269 O O . ILE A 1 295 ? -40.397 -15.631 102.056 1.00 81.12 295 ILE A O 1
ATOM 2273 N N . ILE A 1 296 ? -38.301 -15.046 101.500 1.00 78.00 296 ILE A N 1
ATOM 2274 C CA . ILE A 1 296 ? -37.734 -15.268 102.839 1.00 78.00 296 ILE A CA 1
ATOM 2275 C C . ILE A 1 296 ? -38.352 -14.311 103.865 1.00 78.00 296 ILE A C 1
ATOM 2277 O O . ILE A 1 296 ? -38.709 -14.743 104.958 1.00 78.00 296 ILE A O 1
ATOM 2281 N N . ILE A 1 297 ? -38.519 -13.032 103.514 1.00 77.88 297 ILE A N 1
ATOM 2282 C CA . ILE A 1 297 ? -39.160 -12.040 104.391 1.00 77.88 297 ILE A CA 1
ATOM 2283 C C . ILE A 1 297 ? -40.624 -12.416 104.653 1.00 77.88 297 ILE A C 1
ATOM 2285 O O . ILE A 1 297 ? -41.078 -12.315 105.788 1.00 77.88 297 ILE A O 1
ATOM 2289 N N . MET A 1 298 ? -41.346 -12.903 103.640 1.00 76.19 298 MET A N 1
ATOM 2290 C CA . MET A 1 298 ? -42.742 -13.326 103.790 1.00 76.19 298 MET A CA 1
ATOM 2291 C C . MET A 1 298 ? -42.907 -14.572 104.676 1.00 76.19 298 MET A C 1
ATOM 2293 O O . MET A 1 298 ? -43.952 -14.736 105.289 1.00 76.19 298 MET A O 1
ATOM 2297 N N . TYR A 1 299 ? -41.897 -15.445 104.753 1.00 74.12 299 TYR A N 1
ATOM 2298 C CA . TYR A 1 299 ? -41.914 -16.647 105.601 1.00 74.12 299 TYR A CA 1
ATOM 2299 C C . TYR A 1 299 ? -41.451 -16.403 107.050 1.00 74.12 299 TYR A C 1
ATOM 2301 O O . TYR A 1 299 ? -41.622 -17.277 107.897 1.00 74.12 299 TYR A O 1
ATOM 2309 N N . MET A 1 300 ? -40.822 -15.256 107.324 1.00 64.00 300 MET A N 1
ATOM 2310 C CA . MET A 1 300 ? -40.315 -14.856 108.647 1.00 64.00 300 MET A CA 1
ATOM 2311 C C . MET A 1 300 ? -41.274 -13.918 109.410 1.00 64.00 300 MET A C 1
ATOM 2313 O O . MET A 1 300 ? -40.973 -13.547 110.546 1.00 64.00 300 MET A O 1
ATOM 2317 N N . LEU A 1 301 ? -42.400 -13.541 108.794 1.00 52.38 301 LEU A N 1
ATOM 2318 C CA . LEU A 1 301 ? -43.522 -12.781 109.367 1.00 52.38 301 LEU A CA 1
ATOM 2319 C C . LEU A 1 301 ? -44.693 -13.718 109.682 1.00 52.38 301 LEU A C 1
ATOM 2321 O O . LEU A 1 301 ? -45.338 -13.492 110.729 1.00 52.38 301 LEU A O 1
#

pLDDT: mean 88.69, std 8.52, range [52.38, 98.0]

Solvent-accessible surface area (backbone atoms only — not comparable to full-atom values): 16539 Å² total; per-residue (Å²): 135,90,77,64,73,88,54,59,54,71,55,98,92,41,72,36,44,92,79,43,49,27,56,58,47,62,77,41,54,89,38,65,70,52,49,50,50,51,51,52,50,52,67,62,49,52,63,63,60,49,53,75,58,47,94,67,92,50,72,72,58,52,57,53,47,59,53,58,70,49,42,44,68,39,47,75,36,83,34,42,35,25,18,69,51,24,46,47,35,63,54,30,80,77,55,46,42,75,29,87,87,44,37,95,69,57,38,56,51,59,59,46,47,58,63,51,47,22,56,46,43,66,43,91,77,74,78,85,66,104,62,51,50,39,51,37,5,38,44,46,52,62,30,88,90,40,51,65,82,51,27,52,48,47,46,78,27,53,96,85,39,61,60,25,53,51,27,46,43,45,39,51,21,50,49,31,62,74,51,66,48,72,68,30,36,41,37,30,44,51,50,50,67,71,40,51,64,72,54,67,72,46,76,47,64,71,58,36,53,53,46,53,54,51,48,54,52,30,21,70,58,10,41,42,54,53,48,39,56,61,76,63,44,58,66,59,55,52,51,39,54,52,49,50,54,50,52,52,53,50,50,54,51,51,51,53,49,52,53,51,51,52,54,50,51,55,52,47,54,54,51,51,52,55,51,48,52,52,52,49,51,51,51,50,49,52,54,50,50,55,50,51,52,52,52,52,54,64,75,76,109

Secondary structure (DSSP, 8-state):
-PPPSSSPEEETTEEE-TTHHHHHHHHTTT-HHHHHHHHHHHHTTHHHHHHHT-SS--HHHHHHHHHHHHHHHHHH--STTSHHHHHHHHH-TTPPP--TTTGGGT--SGGGHHHHHHHHHHSS---S-S--HHHHHHHHHH-TTS-HHHHHHHHHS-TTSHHHHHHHHHHHHHHHHHTT----HHHHHHHHHHTHHHHHT---HHHHHHHHHHHHHHHHHT-HHHHHHHHT-HHHHHHHHHHHHHHHHHHHHHHHHHHHHHHHHHHHHHHHHHHHHHHHHHHHHHHHHHHHHHHHHHH--

Mean predicted aligned error: 9.94 Å

Sequence (301 aa):
MALDPAAPIRHKGFSAHVDGVGAALAMDFERDDVRQKVADFINGRYIGVWMSLQARTRSDLNDLYSIYDKLPVALSQTGPGFGIERVLYALNPNIHCRSPLIDHLYVTRIEELVPALERVAAGKDRTGRPMDRHIAAFSVARSPDVDERFVRPLAGAEQNGTSHVLAALTLLARVQAMSKNGPAPSLAAWFVDLMKSAVNDFHNLKQRKAMELSISRAAETGLLIELQNIYGDTKSVQRDQQGYTRAMQEHQYCGAQIQQLSIEIQNREHMATELGEQVAAVASGVIGSIGATSIIIMYML

Radius of gyration: 38.79 Å; Cα contacts (8 Å, |Δi|>4): 306; chains: 1; bounding box: 80×32×140 Å